Protein AF-A0A5J4P1Y4-F1 (afdb_monomer_lite)

Foldseek 3Di:
DVLLVVLVVLLVVLVVVVDDDDPDDPVRVVVVVVVVVVVVVVVVVVLVVLLCCCAVVVDQLLVVLVVCVVVVVVCCVPPVQVVQQPPADDDPPRGNDDPVVVVVVCVPDVVNVVVVVVVVVVVSVLSSVLSVCCNVPNSVLSVLVVSCVVVVVQVVLCVCCVVVVRPGHDHQDPPSNVSNVSSSVSSVVVSCVVVVVDDVPVDPVPPDPPDDDPPPPPPPDDDPDPDDDDPDDDDDDDDDDDDDDDDDD

pLDDT: mean 77.34, std 20.62, range [27.42, 96.25]

Sequence (249 aa):
MLCTVIGLALVGTKSVFSGHSSQHTAAQSAIGIALVLAGAFSSACQMIVEETFIKNRGFHPLQAVGMEGLFGSFMMIVIALPAVHFIPGGDLNGSYENFIDAMYQLGDSPLILVNCFLYILSIAFFNYFGLSITRYLSAVHRTLIDALRTSFVWLISLILYYSTSGRFGEPFDTAWGLIQIDGFAFLIIGMLLYNKVMDITFIPCCAERSNEPVLVENMESDPVDPVQEDAEKMPVTPAQHPYYVVNND

Structure (mmCIF, N/CA/C/O backbone):
data_AF-A0A5J4P1Y4-F1
#
_entry.id   AF-A0A5J4P1Y4-F1
#
loop_
_atom_site.group_PDB
_atom_site.id
_atom_site.type_symbol
_atom_site.label_atom_id
_atom_site.label_alt_id
_atom_site.label_comp_id
_atom_site.label_asym_id
_atom_site.label_entity_id
_atom_site.label_seq_id
_atom_site.pdbx_PDB_ins_code
_atom_site.Cartn_x
_atom_site.Cartn_y
_atom_site.Cartn_z
_atom_site.occupancy
_atom_site.B_iso_or_equiv
_atom_site.auth_seq_id
_atom_site.auth_comp_id
_atom_site.auth_asym_id
_atom_site.auth_atom_id
_atom_site.pdbx_PDB_model_num
ATOM 1 N N . MET A 1 1 ? -16.913 7.075 10.590 1.00 73.31 1 MET A N 1
ATOM 2 C CA . MET A 1 1 ? -16.972 6.223 9.378 1.00 73.31 1 MET A CA 1
ATOM 3 C C . MET A 1 1 ? -17.569 6.929 8.166 1.00 73.31 1 MET A C 1
ATOM 5 O O . MET A 1 1 ? -16.930 6.928 7.129 1.00 73.31 1 MET A O 1
ATOM 9 N N . LEU A 1 2 ? -18.727 7.597 8.247 1.00 80.94 2 LEU A N 1
ATOM 10 C CA . LEU A 1 2 ? -19.243 8.342 7.083 1.00 80.94 2 LEU A CA 1
ATOM 11 C C . LEU A 1 2 ? -18.264 9.431 6.591 1.00 80.94 2 LEU A C 1
ATOM 13 O O . LEU A 1 2 ? -17.997 9.525 5.399 1.00 80.94 2 LEU A O 1
ATOM 17 N N . CYS A 1 3 ? -17.653 10.188 7.510 1.00 81.31 3 CYS A N 1
ATOM 18 C CA . CYS A 1 3 ? -16.657 11.212 7.169 1.00 81.31 3 CYS A CA 1
ATOM 19 C C . CYS A 1 3 ? -15.426 10.644 6.445 1.00 81.31 3 CYS A C 1
ATOM 21 O O . CYS A 1 3 ? -14.929 11.272 5.517 1.00 81.31 3 CYS A O 1
ATOM 23 N N . THR A 1 4 ? -14.954 9.451 6.824 1.00 81.00 4 THR A N 1
ATOM 24 C CA . THR A 1 4 ? -13.801 8.818 6.164 1.00 81.00 4 THR A CA 1
ATO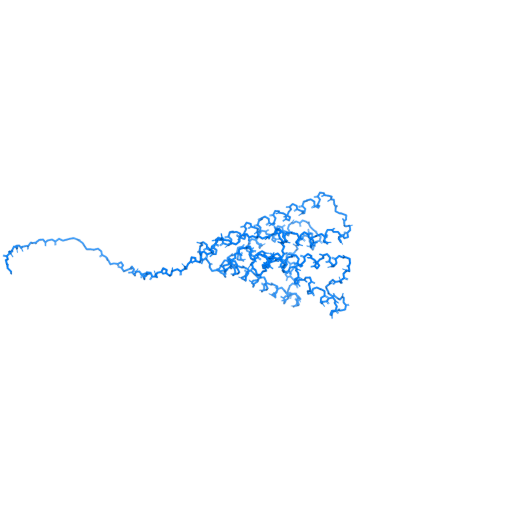M 25 C C . THR A 1 4 ? -14.162 8.336 4.762 1.00 81.00 4 THR A C 1
ATOM 27 O O . THR A 1 4 ? -13.376 8.515 3.839 1.00 81.00 4 THR A O 1
ATOM 30 N N . VAL A 1 5 ? -15.372 7.802 4.568 1.00 84.44 5 VAL A N 1
ATOM 31 C CA . VAL A 1 5 ? -15.874 7.427 3.235 1.00 84.44 5 VAL A CA 1
ATOM 32 C C . VAL A 1 5 ? -15.992 8.652 2.327 1.00 84.44 5 VAL A C 1
ATOM 34 O O . VAL A 1 5 ? -15.548 8.605 1.183 1.00 84.44 5 VAL A O 1
ATOM 37 N N . ILE A 1 6 ? -16.525 9.766 2.841 1.00 85.75 6 ILE A N 1
ATOM 38 C CA . ILE A 1 6 ? -16.606 11.033 2.100 1.00 85.75 6 ILE A CA 1
ATOM 39 C C . ILE A 1 6 ? -15.203 11.536 1.738 1.00 85.75 6 ILE A C 1
ATOM 41 O O . ILE A 1 6 ? -14.966 11.887 0.585 1.00 85.75 6 ILE A O 1
ATOM 45 N N . GLY A 1 7 ? -14.258 11.514 2.684 1.00 83.44 7 GLY A N 1
ATOM 46 C CA . GLY A 1 7 ? -12.870 11.908 2.433 1.00 83.44 7 GLY A CA 1
ATOM 47 C C . GLY A 1 7 ? -12.213 11.087 1.319 1.00 83.44 7 GLY A C 1
ATOM 48 O O . GLY A 1 7 ? -11.665 11.660 0.379 1.00 83.44 7 GLY A O 1
ATOM 49 N N . LEU A 1 8 ? -12.345 9.755 1.355 1.00 83.19 8 LEU A N 1
ATOM 50 C CA . LEU A 1 8 ? -11.840 8.870 0.295 1.00 83.19 8 LEU A CA 1
ATOM 51 C C . LEU A 1 8 ? -12.497 9.148 -1.063 1.00 83.19 8 LEU A C 1
ATOM 53 O O . LEU A 1 8 ? -11.804 9.186 -2.079 1.00 83.19 8 LEU A O 1
ATOM 57 N N . ALA A 1 9 ? -13.814 9.369 -1.092 1.00 85.25 9 ALA A N 1
ATOM 58 C CA . ALA A 1 9 ? -14.538 9.678 -2.323 1.00 85.25 9 ALA A CA 1
ATOM 59 C C . ALA A 1 9 ? -14.070 11.004 -2.948 1.00 85.25 9 ALA A C 1
ATOM 61 O O . ALA A 1 9 ? -13.873 11.079 -4.163 1.00 85.25 9 ALA A O 1
ATOM 62 N N . LEU A 1 10 ? -13.830 12.032 -2.128 1.00 83.94 10 LEU A N 1
ATOM 63 C CA . LEU A 1 10 ? -13.313 13.326 -2.582 1.00 83.94 10 LEU A CA 1
ATOM 64 C C . LEU A 1 10 ? -11.898 13.205 -3.161 1.00 83.94 10 LEU A C 1
ATOM 66 O O . LEU A 1 10 ? -11.647 13.692 -4.263 1.00 83.94 10 LEU A O 1
ATOM 70 N N . VAL A 1 11 ? -10.992 12.492 -2.481 1.00 83.69 11 VAL A N 1
ATOM 71 C CA . VAL A 1 11 ? -9.633 12.245 -3.001 1.00 83.69 11 VAL A CA 1
ATOM 72 C C . VAL A 1 11 ? -9.681 11.440 -4.307 1.00 83.69 11 VAL A C 1
ATOM 74 O O . VAL A 1 11 ? -8.992 11.781 -5.268 1.00 83.69 11 VAL A O 1
ATOM 77 N N . GLY A 1 12 ? -10.533 10.412 -4.383 1.00 81.19 12 GLY A N 1
ATOM 78 C CA . GLY A 1 12 ? -10.712 9.597 -5.589 1.00 81.19 12 GLY A CA 1
ATOM 79 C C . GLY A 1 12 ? -11.274 10.382 -6.780 1.00 81.19 12 GLY A C 1
ATOM 80 O O . GLY A 1 12 ? -10.892 10.133 -7.922 1.00 81.19 12 GLY A O 1
ATOM 81 N N . THR A 1 13 ? -12.118 11.382 -6.519 1.00 81.44 13 THR A N 1
ATOM 82 C CA . THR A 1 13 ? -12.708 12.250 -7.549 1.00 81.44 13 THR A CA 1
ATOM 83 C C . THR A 1 13 ? -11.622 12.971 -8.352 1.00 81.44 13 THR A C 1
ATOM 85 O O . THR A 1 13 ? -11.678 12.962 -9.581 1.00 81.44 13 THR A O 1
ATOM 88 N N . LYS A 1 14 ? -10.567 13.495 -7.709 1.00 80.06 14 LYS A N 1
ATOM 89 C CA . LYS A 1 14 ? -9.429 14.098 -8.432 1.00 80.06 14 LYS A CA 1
ATOM 90 C C . LYS A 1 14 ? -8.851 13.133 -9.475 1.00 80.06 14 LYS A C 1
ATOM 92 O O . LYS A 1 14 ? -8.655 13.531 -10.617 1.00 80.06 14 LYS A O 1
ATOM 97 N N . SER A 1 15 ? -8.637 11.866 -9.112 1.00 77.06 15 SER A N 1
ATOM 98 C CA . SER A 1 15 ? -8.064 10.865 -10.023 1.00 77.06 15 SER A CA 1
ATOM 99 C C . SER A 1 15 ? -8.947 10.575 -11.238 1.00 77.06 15 SER A C 1
ATOM 101 O O . SER A 1 15 ? -8.421 10.264 -12.303 1.00 77.06 15 SER A O 1
ATOM 103 N N . VAL A 1 16 ? -10.273 10.639 -11.088 1.00 77.25 16 VAL A N 1
ATOM 104 C CA . VAL A 1 16 ? -11.211 10.361 -12.186 1.00 77.25 16 VAL A CA 1
ATOM 105 C C . VAL A 1 16 ? -11.297 11.551 -13.139 1.00 77.25 16 VAL A C 1
ATOM 107 O O . VAL A 1 16 ? -11.291 11.370 -14.353 1.00 77.25 16 VAL A O 1
ATOM 110 N N . PHE A 1 17 ? -11.360 12.768 -12.599 1.00 76.25 17 PHE A N 1
ATOM 111 C CA . PHE A 1 17 ? -11.602 13.973 -13.393 1.00 76.25 17 PHE A CA 1
ATOM 112 C C . PHE A 1 17 ? -10.328 14.650 -13.916 1.00 76.25 17 PHE A C 1
ATOM 114 O O . PHE A 1 17 ? -10.406 15.365 -14.912 1.00 76.25 17 PHE A O 1
ATOM 121 N N . SER A 1 18 ? -9.157 14.413 -13.310 1.00 69.94 18 SER A N 1
ATOM 122 C CA . SER A 1 18 ? -7.870 14.905 -13.833 1.00 69.94 18 SER A CA 1
ATOM 123 C C . SER A 1 18 ? -7.205 13.939 -14.827 1.00 69.94 18 SER A C 1
ATOM 125 O O . SER A 1 18 ? -6.104 14.214 -15.314 1.00 69.94 18 SER A O 1
ATOM 127 N N . GLY A 1 19 ? -7.832 12.792 -15.112 1.00 61.62 19 GLY A N 1
ATOM 128 C CA . GLY A 1 19 ? -7.323 11.806 -16.060 1.00 61.62 19 GLY A CA 1
ATOM 129 C C . GLY A 1 19 ? -7.326 12.352 -17.488 1.00 61.62 19 GLY A C 1
ATOM 130 O O . GLY A 1 19 ? -8.370 12.730 -18.015 1.00 61.62 19 GLY A O 1
ATOM 131 N N . HIS A 1 20 ? -6.161 12.373 -18.138 1.00 57.88 20 HIS A N 1
ATOM 132 C CA . HIS A 1 20 ? -6.076 12.646 -19.573 1.00 57.88 20 HIS A CA 1
ATOM 133 C C . HIS A 1 20 ? -6.782 11.512 -20.329 1.00 57.88 20 HIS A C 1
ATOM 135 O O . HIS A 1 20 ? -6.559 10.336 -20.032 1.00 57.88 20 HIS A O 1
ATOM 141 N N . SER A 1 21 ? -7.648 11.863 -21.282 1.00 54.69 21 SER A N 1
ATOM 142 C CA . SER A 1 21 ? -8.506 10.954 -22.050 1.00 54.69 21 SER A CA 1
ATOM 143 C C . SER A 1 21 ? -7.698 9.942 -22.871 1.00 54.69 21 SER A C 1
ATOM 145 O O . SER A 1 21 ? -7.459 10.104 -24.065 1.00 54.69 21 SER A O 1
ATOM 147 N N . SER A 1 22 ? -7.286 8.861 -22.218 1.00 57.00 22 SER A N 1
ATOM 148 C CA . SER A 1 22 ? -6.710 7.690 -22.870 1.00 57.00 22 SER A CA 1
ATOM 149 C C . SER A 1 22 ? -7.839 6.925 -23.566 1.00 57.00 22 SER A C 1
ATOM 151 O O . SER A 1 22 ? -8.908 6.737 -22.983 1.00 57.00 22 SER A O 1
ATOM 153 N N . GLN A 1 23 ? -7.635 6.517 -24.824 1.00 62.59 23 GLN A N 1
ATOM 154 C CA . GLN A 1 23 ? -8.619 5.786 -25.637 1.00 62.59 23 GLN A CA 1
ATOM 155 C C . GLN A 1 23 ? -8.845 4.353 -25.112 1.00 62.59 23 GLN A C 1
ATOM 157 O O . GLN A 1 23 ? -8.463 3.376 -25.752 1.00 62.59 23 GLN A O 1
ATOM 162 N N . HIS A 1 24 ? -9.465 4.203 -23.945 1.00 72.38 24 HIS A N 1
ATOM 163 C CA . HIS A 1 24 ? -9.913 2.907 -23.444 1.00 72.38 24 HIS A CA 1
ATOM 164 C C . HIS A 1 24 ? -11.376 2.680 -23.805 1.00 72.38 24 HIS A C 1
ATOM 166 O O . HIS A 1 24 ? -12.223 3.564 -23.665 1.00 72.38 24 HIS A O 1
ATOM 172 N N . THR A 1 25 ? -11.690 1.471 -24.268 1.00 84.62 25 THR A N 1
ATOM 173 C CA . THR A 1 25 ? -13.086 1.085 -24.507 1.00 84.62 25 THR A CA 1
ATOM 174 C C . THR A 1 25 ? -13.809 0.995 -23.161 1.00 84.62 25 THR A C 1
ATOM 176 O O . THR A 1 25 ? -13.231 0.499 -22.195 1.00 84.62 25 THR A O 1
ATOM 179 N N . ALA A 1 26 ? -15.085 1.391 -23.089 1.00 84.06 26 ALA A N 1
ATOM 180 C CA . ALA A 1 26 ? -15.882 1.308 -21.855 1.00 84.06 26 ALA A CA 1
ATOM 181 C C . ALA A 1 26 ? -15.829 -0.086 -21.191 1.00 84.06 26 ALA A C 1
ATOM 183 O O . ALA A 1 26 ? -15.792 -0.191 -19.967 1.00 84.06 26 ALA A O 1
ATOM 184 N N . ALA A 1 27 ? -15.744 -1.150 -21.997 1.00 87.25 27 ALA A N 1
ATOM 185 C CA . ALA A 1 27 ? -15.565 -2.522 -21.527 1.00 87.25 27 ALA A CA 1
ATOM 186 C C . ALA A 1 27 ? -14.233 -2.749 -20.784 1.00 87.25 27 ALA A C 1
ATOM 188 O O . ALA A 1 27 ? -14.223 -3.411 -19.752 1.00 87.25 27 ALA A O 1
ATOM 189 N N . GLN A 1 28 ? -13.119 -2.181 -21.258 1.00 87.44 28 GLN A N 1
ATOM 190 C CA . GLN A 1 28 ? -11.810 -2.307 -20.601 1.00 87.44 28 GLN A CA 1
ATOM 191 C C . GLN A 1 28 ? -11.805 -1.588 -19.249 1.00 87.44 28 GLN A C 1
ATOM 193 O O . GLN A 1 28 ? -11.351 -2.153 -18.256 1.00 87.44 28 GLN A O 1
ATOM 198 N N . SER A 1 29 ? -12.384 -0.385 -19.188 1.00 87.62 29 SER A N 1
ATOM 199 C CA . SER A 1 29 ? -12.543 0.352 -17.930 1.00 87.62 29 SER A CA 1
ATOM 200 C C . SER A 1 29 ? -13.441 -0.398 -16.944 1.00 87.62 29 SER A C 1
ATOM 202 O O . SER A 1 29 ? -13.114 -0.487 -15.764 1.00 87.62 29 SER A O 1
ATOM 204 N N . ALA A 1 30 ? -14.542 -0.992 -17.419 1.00 89.62 30 ALA A N 1
ATOM 205 C CA . ALA A 1 30 ? -15.436 -1.791 -16.581 1.00 89.62 30 ALA A CA 1
ATOM 206 C C . ALA A 1 30 ? -14.739 -3.036 -16.008 1.00 89.62 30 ALA A C 1
ATOM 208 O O . ALA A 1 30 ? -14.879 -3.317 -14.818 1.00 89.62 30 ALA A O 1
ATOM 209 N N . ILE A 1 31 ? -13.949 -3.747 -16.822 1.00 93.56 31 ILE A N 1
ATOM 210 C CA . ILE A 1 31 ? -13.152 -4.897 -16.368 1.00 93.56 31 ILE A CA 1
ATOM 211 C C . ILE A 1 31 ? -12.119 -4.453 -15.325 1.00 93.56 31 ILE A C 1
ATOM 213 O O . ILE A 1 31 ? -11.998 -5.096 -14.285 1.00 93.56 31 ILE A O 1
ATOM 217 N N . GLY A 1 32 ? -11.424 -3.333 -15.552 1.00 90.69 32 GLY A N 1
ATOM 218 C CA . GLY A 1 32 ? -10.471 -2.777 -14.588 1.00 90.69 32 GLY A CA 1
ATOM 219 C C . GLY A 1 32 ? -11.118 -2.464 -13.236 1.00 90.69 32 GLY A C 1
ATOM 220 O O . GLY A 1 32 ? -10.616 -2.890 -12.198 1.00 90.69 32 GLY A O 1
ATOM 221 N N . ILE A 1 33 ? -12.279 -1.801 -13.242 1.00 90.38 33 ILE A N 1
ATOM 222 C CA . ILE A 1 33 ? -13.041 -1.510 -12.018 1.00 90.38 33 ILE A CA 1
ATOM 223 C C . ILE A 1 33 ? -13.466 -2.809 -11.319 1.00 90.38 33 ILE A C 1
ATOM 225 O O . ILE A 1 33 ? -13.302 -2.929 -10.105 1.00 90.38 33 ILE A O 1
ATOM 229 N N . ALA A 1 34 ? -13.968 -3.801 -12.061 1.00 93.81 34 ALA A N 1
ATOM 230 C CA . ALA A 1 34 ? -14.375 -5.085 -11.493 1.00 93.81 34 ALA A CA 1
ATOM 231 C C . ALA A 1 34 ? -13.204 -5.824 -10.819 1.00 93.81 34 ALA A C 1
ATOM 233 O O . ALA A 1 34 ? -13.363 -6.338 -9.711 1.00 93.81 34 ALA A O 1
ATOM 234 N N . LEU A 1 35 ? -12.022 -5.831 -11.445 1.00 93.75 35 LEU A N 1
ATOM 235 C CA . LEU A 1 35 ? -10.811 -6.434 -10.881 1.00 93.75 35 LEU A CA 1
ATOM 236 C C . LEU A 1 35 ? -10.348 -5.714 -9.607 1.00 93.75 35 LEU A C 1
ATOM 238 O O . LEU A 1 35 ? -10.004 -6.374 -8.627 1.00 93.75 35 LEU A O 1
ATOM 242 N N . VAL A 1 36 ? -10.397 -4.377 -9.581 1.00 92.94 36 VAL A N 1
ATOM 243 C CA . VAL A 1 36 ? -10.067 -3.587 -8.382 1.00 92.94 36 VAL A CA 1
ATOM 244 C C . VAL A 1 36 ? -11.030 -3.898 -7.234 1.00 92.94 36 VAL A C 1
ATOM 246 O O . VAL A 1 36 ? -10.586 -4.097 -6.104 1.00 92.94 36 VAL A O 1
ATOM 249 N N . LEU A 1 37 ? -12.335 -3.994 -7.507 1.00 94.00 37 LEU A N 1
ATOM 250 C CA . LEU A 1 37 ? -13.334 -4.341 -6.490 1.00 94.00 37 LEU A CA 1
ATOM 251 C C . LEU A 1 37 ? -13.141 -5.764 -5.952 1.00 94.00 37 LEU A C 1
ATOM 253 O O . LEU A 1 37 ? -13.214 -5.971 -4.740 1.00 94.00 37 LEU A O 1
ATOM 257 N N . ALA A 1 38 ? -12.848 -6.732 -6.824 1.00 95.62 38 ALA A N 1
ATOM 258 C CA . ALA A 1 38 ? -12.545 -8.101 -6.415 1.00 95.62 38 ALA A CA 1
ATOM 259 C C . ALA A 1 38 ? -11.281 -8.168 -5.537 1.00 95.62 38 ALA A C 1
ATOM 261 O O . ALA A 1 38 ? -11.282 -8.832 -4.498 1.00 95.62 38 ALA A O 1
ATOM 262 N N . GLY A 1 39 ? -10.230 -7.427 -5.904 1.00 94.69 39 GLY A N 1
ATOM 263 C CA . GLY A 1 39 ? -9.006 -7.313 -5.108 1.00 94.69 39 GLY A CA 1
ATOM 264 C C . GLY A 1 39 ? -9.246 -6.670 -3.739 1.00 94.69 39 GLY A C 1
ATOM 265 O O . GLY A 1 39 ? -8.790 -7.194 -2.723 1.00 94.69 39 GLY A O 1
ATOM 266 N N . ALA A 1 40 ? -10.020 -5.582 -3.687 1.00 91.81 40 ALA A N 1
ATOM 267 C CA . ALA A 1 40 ? -10.377 -4.910 -2.437 1.00 91.81 40 ALA A CA 1
ATOM 268 C C . ALA A 1 40 ? -11.193 -5.819 -1.505 1.00 91.81 40 ALA A C 1
ATOM 270 O O . ALA A 1 40 ? -10.934 -5.861 -0.303 1.00 91.81 40 ALA A O 1
ATOM 271 N N . PHE A 1 41 ? -12.133 -6.591 -2.059 1.00 94.69 41 PHE A N 1
ATOM 272 C CA . PHE A 1 41 ? -12.892 -7.583 -1.301 1.00 94.69 41 PHE A CA 1
ATOM 273 C C . PHE A 1 41 ? -11.980 -8.672 -0.720 1.00 94.69 41 PHE A C 1
ATOM 275 O O . PHE A 1 41 ? -12.042 -8.948 0.476 1.00 94.69 41 PHE A O 1
ATOM 282 N N . SER A 1 42 ? -11.080 -9.236 -1.533 1.00 94.88 42 SER A N 1
ATOM 283 C CA . SER A 1 42 ? -10.113 -10.238 -1.066 1.00 94.88 42 SER A CA 1
ATOM 284 C C . SER A 1 42 ? -9.212 -9.693 0.046 1.00 94.88 42 SER A C 1
ATOM 286 O O . SER A 1 42 ? -8.982 -10.378 1.041 1.00 94.88 42 SER A O 1
ATOM 288 N N . SER A 1 43 ? -8.734 -8.453 -0.089 1.00 92.19 43 SER A N 1
ATOM 289 C CA . SER A 1 43 ? -7.906 -7.794 0.928 1.00 92.19 43 SER A CA 1
ATOM 290 C C . SER A 1 43 ? -8.674 -7.555 2.234 1.00 92.19 43 SER A C 1
ATOM 292 O O . SER A 1 43 ? -8.130 -7.776 3.315 1.00 92.19 43 SER A O 1
ATOM 294 N N . ALA A 1 44 ? -9.957 -7.187 2.157 1.00 91.56 44 ALA A N 1
ATOM 295 C CA . ALA A 1 44 ? -10.809 -7.048 3.336 1.00 91.56 44 ALA A CA 1
ATOM 296 C C . ALA A 1 44 ? -11.016 -8.393 4.055 1.00 91.56 44 ALA A C 1
ATOM 298 O O . ALA A 1 44 ? -10.898 -8.459 5.279 1.00 91.56 44 ALA A O 1
ATOM 299 N N . CYS A 1 45 ? -11.263 -9.478 3.311 1.00 93.44 45 CYS A N 1
ATOM 300 C CA . CYS A 1 45 ? -11.348 -10.824 3.881 1.00 93.44 45 CYS A CA 1
ATOM 301 C C . CYS A 1 45 ? -10.039 -11.235 4.566 1.00 93.44 45 CYS A C 1
ATOM 303 O O . CYS A 1 45 ? -10.075 -11.716 5.698 1.00 93.44 45 CYS A O 1
ATOM 305 N N . GLN A 1 46 ? -8.897 -11.010 3.909 1.00 93.44 46 GLN A N 1
ATOM 306 C CA . GLN A 1 46 ? -7.577 -11.288 4.475 1.00 93.44 46 GLN A CA 1
ATOM 307 C C . GLN A 1 46 ? -7.387 -10.554 5.807 1.00 93.44 46 GLN A C 1
ATOM 309 O O . GLN A 1 46 ? -7.013 -11.176 6.795 1.00 93.44 46 GLN A O 1
ATOM 314 N N . MET A 1 47 ? -7.732 -9.267 5.876 1.00 90.94 47 MET A N 1
ATOM 315 C CA . MET A 1 47 ? -7.565 -8.476 7.096 1.00 90.94 47 MET A CA 1
ATOM 316 C C . MET A 1 47 ? -8.412 -8.990 8.273 1.00 90.94 47 MET A C 1
ATOM 318 O O . MET A 1 47 ? -7.949 -8.992 9.413 1.00 90.94 47 MET A O 1
ATOM 322 N N . ILE A 1 48 ? -9.636 -9.462 8.012 1.00 91.50 48 ILE A N 1
ATOM 323 C CA . ILE A 1 48 ? -10.499 -10.067 9.044 1.00 91.50 48 ILE A CA 1
ATOM 324 C C . ILE A 1 48 ? -9.909 -11.398 9.531 1.00 91.50 48 ILE A C 1
ATOM 326 O O . ILE A 1 48 ? -9.919 -11.695 10.730 1.00 91.50 48 ILE A O 1
ATOM 330 N N . VAL A 1 49 ? -9.387 -12.208 8.609 1.00 92.19 49 VAL A N 1
ATOM 331 C CA . VAL A 1 49 ? -8.734 -13.483 8.928 1.00 92.19 49 VAL A CA 1
ATOM 332 C C . VAL A 1 49 ? -7.463 -13.250 9.754 1.00 92.19 49 VAL A C 1
ATOM 334 O O . VAL A 1 49 ? -7.273 -13.914 10.771 1.00 92.19 49 VAL A O 1
ATOM 337 N N . GLU A 1 50 ? -6.644 -12.265 9.387 1.00 91.25 50 GLU A N 1
ATOM 338 C CA . GLU A 1 50 ? -5.456 -11.837 10.137 1.00 91.25 50 GLU A CA 1
ATOM 339 C C . GLU A 1 50 ? -5.810 -11.387 11.560 1.00 91.25 50 GLU A C 1
ATOM 341 O O . GLU A 1 50 ? -5.196 -11.841 12.529 1.00 91.25 50 GLU A O 1
ATOM 346 N N . GLU A 1 51 ? -6.831 -10.535 11.712 1.00 91.56 51 GLU A N 1
ATOM 347 C CA . GLU A 1 51 ? -7.297 -10.092 13.029 1.00 91.56 51 GLU A CA 1
ATOM 348 C C . GLU A 1 51 ? -7.763 -11.281 13.877 1.00 91.56 51 GLU A C 1
ATOM 350 O O . GLU A 1 51 ? -7.409 -11.382 15.053 1.00 91.56 51 GLU A O 1
ATOM 355 N N . THR A 1 52 ? -8.480 -12.226 13.266 1.00 90.31 52 THR A N 1
ATOM 356 C CA . THR A 1 52 ? -8.937 -13.455 13.927 1.00 90.31 52 THR A CA 1
ATOM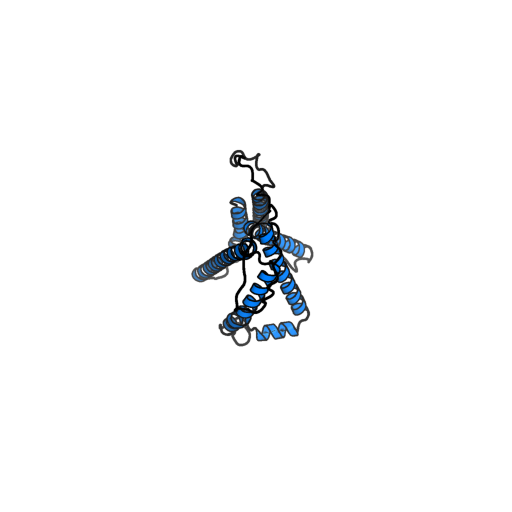 357 C C . THR A 1 52 ? -7.759 -14.320 14.381 1.00 90.31 52 THR A C 1
ATOM 359 O O . THR A 1 52 ? -7.755 -14.813 15.509 1.00 90.31 52 THR A O 1
ATOM 362 N N . PHE A 1 53 ? -6.732 -14.503 13.550 1.00 90.44 53 PHE A N 1
ATOM 363 C CA . PHE A 1 53 ? -5.554 -15.289 13.926 1.00 90.44 53 PHE A CA 1
ATOM 364 C C . PHE A 1 53 ? -4.749 -14.638 15.050 1.00 90.44 53 PHE A C 1
ATOM 366 O O . PHE A 1 53 ? -4.297 -15.323 15.968 1.00 90.44 53 PHE A O 1
ATOM 373 N N . ILE A 1 54 ? -4.594 -13.320 15.018 1.00 91.81 54 ILE A N 1
ATOM 374 C CA . ILE A 1 54 ? -3.800 -12.612 16.021 1.00 91.81 54 ILE A CA 1
ATOM 375 C C . ILE A 1 54 ? -4.548 -12.510 17.351 1.00 91.81 54 ILE A C 1
ATOM 377 O O . ILE A 1 54 ? -3.945 -12.738 18.399 1.00 91.81 54 ILE A O 1
ATOM 381 N N . LYS A 1 55 ? -5.849 -12.196 17.330 1.00 89.06 55 LYS A N 1
ATOM 382 C CA . LYS A 1 55 ? -6.638 -11.993 18.554 1.00 89.06 55 LYS A CA 1
ATOM 383 C C . LYS A 1 55 ? -7.202 -13.284 19.133 1.00 89.06 55 LYS A C 1
ATOM 385 O O . LYS A 1 55 ? -7.064 -13.508 20.327 1.00 89.06 55 LYS A O 1
ATOM 390 N N . ASN A 1 56 ? -7.785 -14.155 18.307 1.00 88.69 56 ASN A N 1
ATOM 391 C CA . ASN A 1 56 ? -8.471 -15.355 18.806 1.00 88.69 56 ASN A CA 1
ATOM 392 C C . ASN A 1 56 ? -7.532 -16.558 18.952 1.00 88.69 56 ASN A C 1
ATOM 394 O O . ASN A 1 56 ? -7.813 -17.458 19.737 1.00 88.69 56 ASN A O 1
ATOM 398 N N . ARG A 1 57 ? -6.440 -16.620 18.175 1.00 86.88 57 ARG A N 1
ATOM 399 C CA . ARG A 1 57 ? -5.452 -17.717 18.247 1.00 86.88 57 ARG A CA 1
ATOM 400 C C . ARG A 1 57 ? -4.121 -17.304 18.879 1.00 86.88 57 ARG A C 1
ATOM 402 O O . ARG A 1 57 ? -3.281 -18.168 19.103 1.00 86.88 57 ARG A O 1
ATOM 409 N N . GLY A 1 58 ? -3.929 -16.018 19.178 1.00 85.75 58 GLY A N 1
ATOM 410 C CA . GLY A 1 58 ? -2.762 -15.518 19.910 1.00 85.75 58 GLY A CA 1
ATOM 411 C C . GLY A 1 58 ? -1.437 -15.585 19.146 1.00 85.75 58 GLY A C 1
ATOM 412 O O . GLY A 1 58 ? -0.377 -15.495 19.768 1.00 85.75 58 GLY A O 1
ATOM 413 N N . PHE A 1 59 ? -1.459 -15.744 17.818 1.00 90.19 59 PHE A N 1
ATOM 414 C CA . PHE A 1 59 ? -0.228 -15.805 17.028 1.00 90.19 59 PHE A CA 1
ATOM 415 C C . PHE A 1 59 ? 0.555 -14.490 17.098 1.00 90.19 59 PHE A C 1
ATOM 417 O O . PHE A 1 59 ? -0.006 -13.392 17.062 1.00 90.19 59 PHE A O 1
ATOM 424 N N . HIS A 1 60 ? 1.883 -14.596 17.167 1.00 91.38 60 HIS A N 1
ATOM 425 C CA . HIS A 1 60 ? 2.742 -13.421 17.163 1.00 91.38 60 HIS A CA 1
ATOM 426 C C . HIS A 1 60 ? 2.716 -12.743 15.775 1.00 91.38 60 HIS A C 1
ATOM 428 O O . HIS A 1 60 ? 2.935 -13.438 14.779 1.00 91.38 60 HIS A O 1
ATOM 434 N N . PRO A 1 61 ? 2.544 -11.405 15.673 1.00 90.75 61 PRO A N 1
ATOM 435 C CA . PRO A 1 61 ? 2.492 -10.687 14.394 1.00 90.75 61 PRO A CA 1
ATOM 436 C C . PRO A 1 61 ? 3.656 -11.012 13.457 1.00 90.75 61 PRO A C 1
ATOM 438 O O . PRO A 1 61 ? 3.456 -11.245 12.273 1.00 90.75 61 PRO A O 1
ATOM 441 N N . LEU A 1 62 ? 4.876 -11.105 13.997 1.00 92.00 62 LEU A N 1
ATOM 442 C CA . LEU A 1 62 ? 6.062 -11.440 13.203 1.00 92.00 62 LEU A CA 1
ATOM 443 C C . LEU A 1 62 ? 5.992 -12.844 12.577 1.00 92.00 62 LEU A C 1
ATOM 445 O O . LEU A 1 62 ? 6.445 -13.031 11.453 1.00 92.00 62 LEU A O 1
ATOM 449 N N . GLN A 1 63 ? 5.413 -13.819 13.288 1.00 92.75 63 GLN A N 1
ATOM 450 C CA . GLN A 1 63 ? 5.240 -15.175 12.767 1.00 92.75 63 GLN A CA 1
ATOM 451 C C . GLN A 1 63 ? 4.184 -15.196 11.658 1.00 92.75 63 GLN A C 1
ATOM 453 O O . GLN A 1 63 ? 4.406 -15.828 10.631 1.00 92.75 63 GLN A O 1
ATOM 458 N N . ALA A 1 64 ? 3.074 -14.474 11.840 1.00 92.38 64 ALA A N 1
ATOM 459 C CA . ALA A 1 64 ? 2.030 -14.352 10.826 1.00 92.38 64 ALA A CA 1
ATOM 460 C C . ALA A 1 64 ? 2.573 -13.728 9.525 1.00 92.38 64 ALA A C 1
ATOM 462 O O . ALA A 1 64 ? 2.513 -14.382 8.485 1.00 92.38 64 ALA A O 1
ATOM 463 N N . VAL A 1 65 ? 3.230 -12.555 9.597 1.00 93.12 65 VAL A N 1
ATOM 464 C CA . VAL A 1 65 ? 3.853 -11.917 8.415 1.00 93.12 65 VAL A CA 1
ATOM 465 C C . VAL A 1 65 ? 4.887 -12.834 7.760 1.00 93.12 65 VAL A C 1
ATOM 467 O O . VAL A 1 65 ? 4.966 -12.899 6.537 1.00 93.12 65 VAL A O 1
ATOM 470 N N . GLY A 1 66 ? 5.706 -13.536 8.550 1.00 93.69 66 GLY A N 1
ATOM 471 C CA . GLY A 1 66 ? 6.736 -14.429 8.016 1.00 93.69 66 GLY A CA 1
ATOM 472 C C . GLY A 1 66 ? 6.151 -15.585 7.204 1.00 93.69 66 GLY A C 1
ATOM 473 O O . GLY A 1 66 ? 6.637 -15.883 6.113 1.00 93.69 66 GLY A O 1
ATOM 474 N N . MET A 1 67 ? 5.080 -16.204 7.706 1.00 93.31 67 MET A N 1
ATOM 475 C CA . MET A 1 67 ? 4.384 -17.291 7.014 1.00 93.31 67 MET A CA 1
ATOM 476 C C . MET A 1 67 ? 3.671 -16.795 5.752 1.00 93.31 67 MET A C 1
ATOM 478 O O . MET A 1 67 ? 3.784 -17.422 4.700 1.00 93.31 67 MET A O 1
ATOM 482 N N . GLU A 1 68 ? 2.996 -15.648 5.829 1.00 92.50 68 GLU A N 1
ATOM 483 C CA . GLU A 1 68 ? 2.367 -15.000 4.673 1.00 92.50 68 GLU A CA 1
ATOM 484 C C . GLU A 1 68 ? 3.393 -14.632 3.601 1.00 92.50 68 GLU A C 1
ATOM 486 O O . GLU A 1 68 ? 3.194 -14.931 2.426 1.00 92.50 68 GLU A O 1
ATOM 491 N N . GLY A 1 69 ? 4.527 -14.051 3.998 1.00 93.75 69 GLY A N 1
ATOM 492 C CA . GLY A 1 69 ? 5.617 -13.710 3.092 1.00 93.75 69 GLY A CA 1
ATOM 493 C C . GLY A 1 69 ? 6.223 -14.940 2.418 1.00 93.75 69 GLY A C 1
ATOM 494 O O . GLY A 1 69 ? 6.498 -14.902 1.219 1.00 93.75 69 GLY A O 1
ATOM 495 N N . LEU A 1 70 ? 6.386 -16.050 3.146 1.00 95.38 70 LEU A N 1
ATOM 496 C CA . LEU A 1 70 ? 6.931 -17.295 2.600 1.00 95.38 70 LEU A CA 1
ATOM 497 C C . LEU A 1 70 ? 5.982 -17.933 1.579 1.00 95.38 70 LEU A C 1
ATOM 499 O O . LEU A 1 70 ? 6.402 -18.225 0.457 1.00 95.38 70 LEU A O 1
ATOM 503 N N . PHE A 1 71 ? 4.702 -18.105 1.924 1.00 95.50 71 PHE A N 1
ATOM 504 C CA . PHE A 1 71 ? 3.714 -18.660 0.993 1.00 95.50 71 PHE A CA 1
ATOM 505 C C . PHE A 1 71 ? 3.425 -17.711 -0.174 1.00 95.50 71 PHE A C 1
ATOM 507 O O . PHE A 1 71 ? 3.309 -18.165 -1.310 1.00 95.50 71 PHE A O 1
ATOM 514 N N . GLY A 1 72 ? 3.380 -16.401 0.071 1.00 94.44 72 GLY A N 1
ATOM 515 C CA . GLY A 1 72 ? 3.235 -15.383 -0.966 1.00 94.44 72 GLY A CA 1
ATOM 516 C C . GLY A 1 72 ? 4.400 -15.403 -1.954 1.00 94.44 72 GLY A C 1
ATOM 517 O O . GLY A 1 72 ? 4.175 -15.422 -3.161 1.00 94.44 72 GLY A O 1
ATOM 518 N N . SER A 1 73 ? 5.639 -15.502 -1.462 1.00 94.31 73 SER A N 1
ATOM 519 C CA . SER A 1 73 ? 6.830 -15.623 -2.315 1.00 94.31 73 SER A CA 1
ATOM 520 C C . SER A 1 73 ? 6.813 -16.916 -3.127 1.00 94.31 73 SER A C 1
ATOM 522 O O . SER A 1 73 ? 7.108 -16.901 -4.320 1.00 94.31 73 SER A O 1
ATOM 524 N N . PHE A 1 74 ? 6.415 -18.033 -2.513 1.00 96.12 74 PHE A N 1
ATOM 525 C CA . PHE A 1 74 ? 6.273 -19.307 -3.214 1.00 96.12 74 PHE A CA 1
ATOM 526 C C . PHE A 1 74 ? 5.235 -19.223 -4.344 1.00 96.12 74 PHE A C 1
ATOM 528 O O . PHE A 1 74 ? 5.534 -19.579 -5.483 1.00 96.12 74 PHE A O 1
ATOM 535 N N . MET A 1 75 ? 4.043 -18.690 -4.062 1.00 94.81 75 MET A N 1
ATOM 536 C CA . MET A 1 75 ? 2.988 -18.497 -5.064 1.00 94.81 75 MET A CA 1
ATOM 537 C C . MET A 1 75 ? 3.423 -17.521 -6.165 1.00 94.81 75 MET A C 1
ATOM 539 O O . MET A 1 75 ? 3.120 -17.739 -7.338 1.00 94.81 75 MET A O 1
ATOM 543 N N . MET A 1 76 ? 4.185 -16.482 -5.813 1.00 93.94 76 MET A N 1
ATOM 544 C CA . MET A 1 76 ? 4.736 -15.531 -6.776 1.00 93.94 76 MET A CA 1
ATOM 545 C C . MET A 1 76 ? 5.715 -16.211 -7.743 1.00 93.94 76 MET A C 1
ATOM 547 O O . MET A 1 76 ? 5.594 -16.043 -8.954 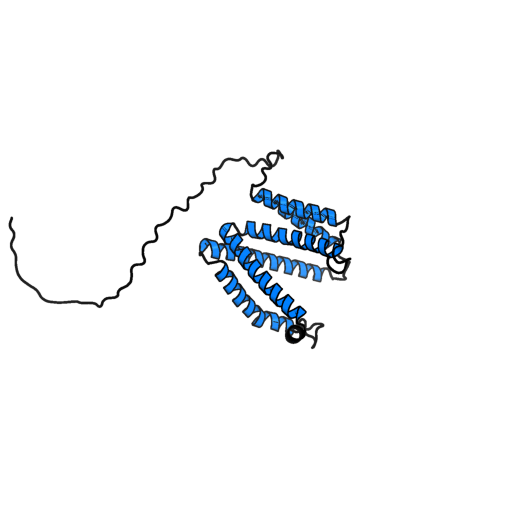1.00 93.94 76 MET A O 1
ATOM 551 N N . ILE A 1 77 ? 6.649 -17.017 -7.227 1.00 93.06 77 ILE A N 1
ATOM 552 C CA . ILE A 1 77 ? 7.680 -17.694 -8.029 1.00 93.06 77 ILE A CA 1
ATOM 553 C C . ILE A 1 77 ? 7.089 -18.810 -8.895 1.00 93.06 77 ILE A C 1
ATOM 555 O O . ILE A 1 77 ? 7.498 -18.977 -10.040 1.00 93.06 77 ILE A O 1
ATOM 559 N N . VAL A 1 78 ? 6.145 -19.587 -8.360 1.00 94.50 78 VAL A N 1
ATOM 560 C CA . VAL A 1 78 ? 5.633 -20.793 -9.032 1.00 94.50 78 VAL A CA 1
ATOM 561 C C . VAL A 1 78 ? 4.464 -20.493 -9.968 1.00 94.50 78 VAL A C 1
ATOM 563 O O . VAL A 1 78 ? 4.308 -21.180 -10.975 1.00 94.50 78 VAL A O 1
ATOM 566 N N . ILE A 1 79 ? 3.636 -19.494 -9.654 1.00 93.62 79 ILE A N 1
ATOM 567 C CA . ILE A 1 79 ? 2.387 -19.240 -10.385 1.00 93.62 79 ILE A CA 1
ATOM 568 C C . ILE A 1 79 ? 2.434 -17.892 -11.094 1.00 93.62 79 ILE A C 1
ATOM 570 O O . ILE A 1 79 ? 2.300 -17.855 -12.314 1.00 93.62 79 ILE A O 1
ATOM 574 N N . ALA A 1 80 ? 2.625 -16.794 -10.358 1.00 92.31 80 ALA A N 1
ATOM 575 C CA . ALA A 1 80 ? 2.471 -15.458 -10.930 1.00 92.31 80 ALA A CA 1
ATOM 576 C C . ALA A 1 80 ? 3.548 -15.142 -11.976 1.00 92.31 80 ALA A C 1
ATOM 578 O O . ALA A 1 80 ? 3.192 -14.817 -13.105 1.00 92.31 80 ALA A O 1
ATOM 579 N N . LEU A 1 81 ? 4.837 -15.296 -11.636 1.00 90.81 81 LEU A N 1
ATOM 580 C CA . LEU A 1 81 ? 5.955 -14.996 -12.541 1.00 90.81 81 LEU A CA 1
ATOM 581 C C . LEU A 1 81 ? 5.921 -15.841 -13.830 1.00 90.81 81 LEU A C 1
ATOM 583 O O . LEU A 1 81 ? 6.038 -15.262 -14.909 1.00 90.81 81 LEU A O 1
ATOM 587 N N . PRO A 1 82 ? 5.697 -17.170 -13.787 1.00 89.75 82 PRO A N 1
ATOM 588 C CA . PRO A 1 82 ? 5.536 -17.948 -15.011 1.00 89.75 82 PRO A CA 1
ATOM 589 C C . PRO A 1 82 ? 4.292 -17.538 -15.802 1.00 89.75 82 PRO A C 1
ATOM 591 O O . PRO A 1 82 ? 4.367 -17.419 -17.021 1.00 89.75 82 PRO A O 1
ATOM 594 N N . ALA A 1 83 ? 3.160 -17.280 -15.136 1.00 90.62 83 ALA A N 1
ATOM 595 C CA . ALA A 1 83 ? 1.935 -16.874 -15.820 1.00 90.62 83 ALA A CA 1
ATOM 596 C C . ALA A 1 83 ? 2.129 -15.574 -16.613 1.00 90.62 83 ALA A C 1
ATOM 598 O O . ALA A 1 83 ? 1.773 -15.537 -17.788 1.00 90.62 83 ALA A O 1
ATOM 599 N N . VAL A 1 84 ? 2.739 -14.541 -16.020 1.00 89.56 84 VAL A N 1
ATOM 600 C CA . VAL A 1 84 ? 3.011 -13.272 -16.725 1.00 89.56 84 VAL A CA 1
ATOM 601 C C . VAL A 1 84 ? 4.107 -13.401 -17.782 1.00 89.56 84 VAL A C 1
ATOM 603 O O . VAL A 1 84 ? 4.085 -12.662 -18.761 1.00 89.56 84 VAL A O 1
ATOM 606 N N . HIS A 1 85 ? 5.014 -14.373 -17.643 1.00 87.50 85 HIS A N 1
ATOM 607 C CA . HIS A 1 85 ? 6.039 -14.638 -18.650 1.00 87.50 85 HIS A CA 1
ATOM 608 C C . HIS A 1 85 ? 5.476 -15.265 -19.937 1.00 87.50 85 HIS A C 1
ATOM 610 O O . HIS A 1 85 ? 5.957 -15.002 -21.036 1.00 87.50 85 HIS A O 1
ATOM 616 N N . PHE A 1 86 ? 4.451 -16.115 -19.820 1.00 86.31 86 PHE A N 1
ATOM 617 C CA . PHE A 1 86 ? 3.837 -16.776 -20.978 1.00 86.31 86 PHE A CA 1
ATOM 618 C C . PHE A 1 86 ? 2.737 -15.951 -21.651 1.00 86.31 86 PHE A C 1
ATOM 620 O O . PHE A 1 86 ? 2.317 -16.286 -22.762 1.00 86.31 86 PHE A O 1
ATOM 627 N N . ILE A 1 87 ? 2.246 -14.893 -21.003 1.00 88.50 87 ILE A N 1
ATOM 628 C CA . ILE A 1 87 ? 1.283 -13.983 -21.623 1.00 88.50 87 ILE A CA 1
ATOM 629 C C . ILE A 1 87 ? 2.022 -13.157 -22.683 1.00 88.50 87 ILE A C 1
ATOM 631 O O . ILE A 1 87 ? 3.039 -12.543 -22.364 1.00 88.50 87 ILE A O 1
ATOM 635 N N . PRO A 1 88 ? 1.530 -13.115 -23.936 1.00 83.94 88 PRO A N 1
ATOM 636 C CA . PRO A 1 88 ? 2.174 -12.341 -24.980 1.00 83.94 88 PRO A CA 1
ATOM 637 C C . PRO A 1 88 ? 2.083 -10.845 -24.670 1.00 83.94 88 PRO A C 1
ATOM 639 O O . PRO A 1 88 ? 1.004 -10.325 -24.371 1.00 83.94 88 PRO A O 1
ATOM 642 N N . GLY A 1 89 ? 3.207 -10.148 -24.777 1.00 84.06 89 GLY A N 1
ATOM 643 C CA . GLY A 1 89 ? 3.297 -8.722 -24.496 1.00 84.06 89 GLY A CA 1
ATOM 644 C C . GLY A 1 89 ? 4.400 -8.016 -25.272 1.00 84.06 89 GLY A C 1
ATOM 645 O O . GLY A 1 89 ? 4.938 -8.541 -26.247 1.00 84.06 89 GLY A O 1
ATOM 646 N N . GLY A 1 90 ? 4.662 -6.771 -24.877 1.00 79.94 90 GLY A N 1
ATOM 647 C CA . GLY A 1 90 ? 5.580 -5.869 -25.575 1.00 79.94 90 GLY A CA 1
ATOM 648 C C . GLY A 1 90 ? 7.034 -5.938 -25.107 1.00 79.94 90 GLY A C 1
ATOM 649 O O . GLY A 1 90 ? 7.838 -5.144 -25.588 1.00 79.94 90 GLY A O 1
ATOM 650 N N . ASP A 1 91 ? 7.359 -6.824 -24.166 1.00 80.00 91 ASP A N 1
ATOM 651 C CA . ASP A 1 91 ? 8.691 -6.927 -23.573 1.00 80.00 91 ASP A CA 1
ATOM 652 C C . ASP A 1 91 ? 9.617 -7.851 -24.393 1.00 80.00 91 ASP A C 1
ATOM 654 O O . ASP A 1 91 ? 9.202 -8.497 -25.366 1.00 80.00 91 ASP A O 1
ATOM 658 N N . LEU A 1 92 ? 10.895 -7.926 -24.014 1.00 74.94 92 LEU A N 1
ATOM 659 C CA . LEU A 1 92 ? 11.896 -8.762 -24.680 1.00 74.94 92 LEU A CA 1
ATOM 660 C C . LEU A 1 92 ? 11.406 -10.222 -24.792 1.00 74.94 92 LEU A C 1
ATOM 662 O O . LEU A 1 92 ? 10.969 -10.819 -23.807 1.00 74.94 92 LEU A O 1
ATOM 666 N N . ASN A 1 93 ? 11.508 -10.808 -25.992 1.00 77.31 93 ASN A N 1
ATOM 667 C CA . ASN A 1 93 ? 10.963 -12.125 -26.376 1.00 77.31 93 ASN A CA 1
ATOM 668 C C . ASN A 1 93 ? 9.428 -12.227 -26.456 1.00 77.31 93 ASN A C 1
ATOM 670 O O . ASN A 1 93 ? 8.894 -13.335 -26.488 1.00 77.31 93 ASN A O 1
ATOM 674 N N . GLY A 1 94 ? 8.713 -11.103 -26.544 1.00 80.00 94 GLY A N 1
ATOM 675 C CA . GLY A 1 94 ? 7.257 -11.098 -26.704 1.00 80.00 94 GLY A CA 1
ATOM 676 C C . GLY A 1 94 ? 6.507 -11.515 -25.440 1.00 80.00 94 GLY A C 1
ATOM 677 O O . GLY A 1 94 ? 5.358 -11.936 -25.534 1.00 80.00 94 GLY A O 1
ATOM 678 N N . SER A 1 95 ? 7.156 -11.415 -24.279 1.00 84.62 95 SER A N 1
ATOM 679 C CA . SER A 1 95 ? 6.557 -11.628 -22.960 1.00 84.62 95 SER A CA 1
ATOM 680 C C . SER A 1 95 ? 5.823 -10.368 -22.486 1.00 84.62 95 SER A C 1
ATOM 682 O O . SER A 1 95 ? 6.134 -9.259 -22.926 1.00 84.62 95 SER A O 1
ATOM 684 N N . TYR A 1 96 ? 4.855 -10.515 -21.583 1.00 83.19 96 TYR A N 1
ATOM 685 C CA . TYR A 1 96 ? 4.243 -9.388 -20.878 1.00 83.19 96 TYR A CA 1
ATOM 686 C C . TYR A 1 96 ? 5.164 -8.837 -19.790 1.00 83.19 96 TYR A C 1
ATOM 688 O O . TYR A 1 96 ? 5.355 -7.628 -19.720 1.00 83.19 96 TYR A O 1
ATOM 696 N N . GLU A 1 97 ? 5.793 -9.718 -19.010 1.00 84.75 97 GLU A N 1
ATOM 697 C CA . GLU A 1 97 ? 6.872 -9.361 -18.084 1.00 84.75 97 GLU A CA 1
ATOM 698 C C . GLU A 1 97 ? 8.002 -10.386 -18.195 1.00 84.75 97 GLU A C 1
ATOM 700 O O . GLU A 1 97 ? 7.807 -11.590 -17.991 1.00 84.75 97 GLU A O 1
ATOM 705 N N . ASN A 1 98 ? 9.206 -9.946 -18.562 1.00 86.88 98 ASN A N 1
ATOM 706 C CA . ASN A 1 98 ? 10.355 -10.837 -18.638 1.00 86.88 98 ASN A CA 1
ATOM 707 C C . ASN A 1 98 ? 11.155 -10.838 -17.327 1.00 86.88 98 ASN A C 1
ATOM 709 O O . ASN A 1 98 ? 12.068 -10.042 -17.116 1.00 86.88 98 ASN A O 1
ATOM 713 N N . PHE A 1 99 ? 10.840 -11.794 -16.449 1.00 86.38 99 PHE A N 1
ATOM 714 C CA . PHE A 1 99 ? 11.543 -11.951 -15.172 1.00 86.38 99 PHE A CA 1
ATOM 715 C C . PHE A 1 99 ? 13.061 -12.147 -15.330 1.00 86.38 99 PHE A C 1
ATOM 717 O O . PHE A 1 99 ? 13.831 -11.646 -14.514 1.00 86.38 99 PHE A O 1
ATOM 724 N N . ILE A 1 100 ? 13.506 -12.853 -16.375 1.00 87.62 100 ILE A N 1
ATOM 725 C CA . ILE A 1 100 ? 14.936 -13.099 -16.605 1.00 87.62 100 ILE A CA 1
ATOM 726 C C . ILE A 1 100 ? 15.657 -11.789 -16.914 1.00 87.62 100 ILE A C 1
ATOM 728 O O . ILE A 1 100 ? 16.717 -11.527 -16.347 1.00 87.62 100 ILE A O 1
ATOM 732 N N . ASP A 1 101 ? 15.060 -10.945 -17.753 1.00 89.75 101 ASP A N 1
ATOM 733 C CA . ASP A 1 101 ? 15.610 -9.627 -18.064 1.00 89.75 101 ASP A CA 1
ATOM 734 C C . ASP A 1 101 ? 15.658 -8.726 -16.820 1.00 89.75 101 ASP A C 1
ATOM 736 O O . ASP A 1 101 ? 16.689 -8.123 -16.522 1.00 89.75 101 ASP A O 1
ATOM 740 N N . ALA A 1 102 ? 14.601 -8.737 -16.001 1.00 89.69 102 ALA A N 1
ATOM 741 C CA . ALA A 1 102 ? 14.576 -8.006 -14.735 1.00 89.69 102 ALA A CA 1
ATOM 742 C C . ALA A 1 102 ? 15.701 -8.441 -13.771 1.00 89.69 102 ALA A C 1
ATOM 744 O O . ALA A 1 102 ? 16.286 -7.602 -13.084 1.00 89.69 102 ALA A O 1
ATOM 745 N N . MET A 1 103 ? 16.050 -9.733 -13.735 1.00 90.12 103 MET A N 1
ATOM 746 C CA . MET A 1 103 ? 17.182 -10.228 -12.937 1.00 90.12 103 MET A CA 1
ATOM 747 C C . MET A 1 103 ? 18.534 -9.754 -13.476 1.00 90.12 103 MET A C 1
ATOM 749 O O . MET A 1 103 ? 19.419 -9.429 -12.682 1.00 90.12 103 MET A O 1
ATOM 753 N N . TYR A 1 104 ? 18.695 -9.654 -14.798 1.00 91.50 104 TYR A N 1
ATOM 754 C CA . TYR A 1 104 ? 19.896 -9.059 -15.388 1.00 91.50 104 TYR A CA 1
ATOM 755 C C . TYR A 1 104 ? 20.019 -7.571 -15.042 1.00 91.50 104 TYR A C 1
ATOM 757 O O . TYR A 1 104 ? 21.082 -7.138 -14.597 1.00 91.50 104 TYR A O 1
ATOM 765 N N . GLN A 1 105 ? 18.930 -6.804 -15.151 1.00 91.06 105 GLN A N 1
ATOM 766 C CA . GLN A 1 105 ? 18.910 -5.381 -14.786 1.00 91.06 105 GLN A CA 1
ATOM 767 C C . GLN A 1 105 ? 19.214 -5.153 -13.297 1.00 91.06 105 GLN A C 1
ATOM 769 O O . GLN A 1 105 ? 19.903 -4.195 -12.935 1.00 91.06 105 GLN A O 1
ATOM 774 N N . LEU A 1 106 ? 18.736 -6.051 -12.430 1.00 93.12 106 LEU A N 1
ATOM 775 C CA . LEU A 1 106 ? 19.009 -6.004 -10.996 1.00 93.12 106 LEU A CA 1
ATOM 776 C C . LEU A 1 106 ? 20.494 -6.238 -10.676 1.00 93.12 106 LEU A C 1
ATOM 778 O O . LEU A 1 106 ? 21.016 -5.631 -9.743 1.00 93.12 106 LEU A O 1
ATOM 782 N N . GLY A 1 107 ? 21.167 -7.111 -11.433 1.00 91.94 107 GLY A N 1
ATOM 783 C CA . GLY A 1 107 ? 22.591 -7.408 -11.258 1.00 91.94 107 GLY A CA 1
ATOM 784 C C . GLY A 1 107 ? 23.527 -6.345 -11.839 1.00 91.94 107 GLY A C 1
ATOM 785 O O . GLY A 1 107 ? 24.605 -6.124 -11.292 1.00 91.94 107 GLY A O 1
ATOM 786 N N . ASP A 1 108 ? 23.119 -5.683 -12.921 1.00 94.50 108 ASP A N 1
ATOM 787 C CA . ASP A 1 108 ? 23.944 -4.692 -13.621 1.00 94.50 108 ASP A CA 1
ATOM 788 C C . ASP A 1 108 ? 23.952 -3.324 -12.916 1.00 94.50 108 ASP A C 1
ATOM 790 O O . ASP A 1 108 ? 24.993 -2.674 -12.801 1.00 94.50 108 ASP A O 1
ATOM 794 N N . SER A 1 109 ? 22.805 -2.891 -12.374 1.00 95.12 109 SER A N 1
ATOM 795 C CA . SER A 1 109 ? 22.668 -1.565 -11.766 1.00 95.12 109 SER A CA 1
ATOM 796 C C . SER A 1 109 ? 22.644 -1.612 -10.232 1.00 95.12 109 SER A C 1
ATOM 798 O O . SER A 1 109 ? 21.620 -1.972 -9.635 1.00 95.12 109 SER A O 1
ATOM 800 N N . PRO A 1 110 ? 23.705 -1.140 -9.542 1.00 92.81 110 PRO A N 1
ATOM 801 C CA . PRO A 1 110 ? 23.734 -1.128 -8.079 1.00 92.81 110 PRO A CA 1
ATOM 802 C C . PRO A 1 110 ? 22.668 -0.201 -7.479 1.00 92.81 110 PRO A C 1
ATOM 804 O O . PRO A 1 110 ? 22.208 -0.427 -6.362 1.00 92.81 110 PRO A O 1
ATOM 807 N N . LEU A 1 111 ? 22.237 0.828 -8.219 1.00 94.81 111 LEU A N 1
ATOM 808 C CA . LEU A 1 111 ? 21.186 1.744 -7.777 1.00 94.81 111 LEU A CA 1
ATOM 809 C C . LEU A 1 111 ? 19.816 1.053 -7.723 1.00 94.81 111 LEU A C 1
ATOM 811 O O . LEU A 1 111 ? 19.065 1.269 -6.772 1.00 94.81 111 LEU A O 1
ATOM 815 N N . ILE A 1 112 ? 19.504 0.197 -8.702 1.00 94.25 112 ILE A N 1
ATOM 816 C CA . ILE A 1 112 ? 18.267 -0.596 -8.702 1.00 94.25 112 ILE A CA 1
ATOM 817 C C . ILE A 1 112 ? 18.311 -1.609 -7.559 1.00 94.25 112 ILE A C 1
ATOM 819 O O . ILE A 1 112 ? 17.352 -1.700 -6.797 1.00 94.25 112 ILE A O 1
ATOM 823 N N . LEU A 1 113 ? 19.442 -2.295 -7.372 1.00 94.12 113 LEU A N 1
ATOM 824 C CA . LEU A 1 113 ? 19.611 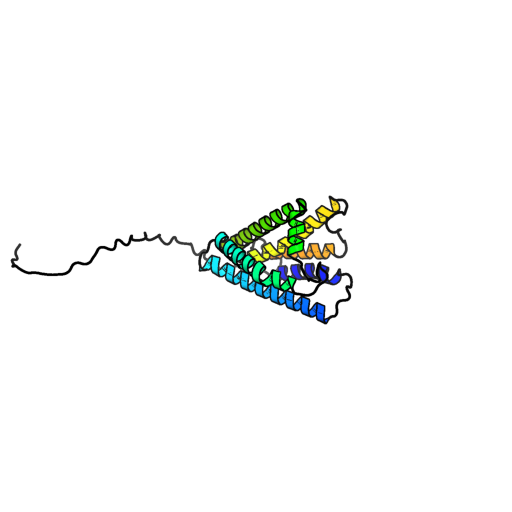-3.277 -6.300 1.00 94.12 113 LEU A CA 1
ATOM 825 C C . LEU A 1 113 ? 19.382 -2.669 -4.912 1.00 94.12 113 LEU A C 1
ATOM 827 O O . LEU A 1 113 ? 18.609 -3.213 -4.121 1.00 94.12 113 LEU A O 1
ATOM 831 N N . VAL A 1 114 ? 20.004 -1.521 -4.625 1.00 96.00 114 VAL A N 1
ATOM 832 C CA . VAL A 1 114 ? 19.813 -0.818 -3.347 1.00 96.00 114 VAL A CA 1
ATOM 833 C C . VAL A 1 114 ? 18.354 -0.392 -3.169 1.00 96.00 114 VAL A C 1
ATOM 835 O O . VAL A 1 114 ? 17.790 -0.600 -2.094 1.00 96.00 114 VAL A O 1
ATOM 838 N N . ASN A 1 115 ? 17.714 0.140 -4.215 1.00 94.44 115 ASN A N 1
ATOM 839 C CA . ASN A 1 115 ? 16.305 0.529 -4.155 1.00 94.44 115 ASN A CA 1
ATOM 840 C C . ASN A 1 115 ? 15.382 -0.674 -3.910 1.00 94.44 115 ASN A C 1
ATOM 842 O O . ASN A 1 115 ? 14.487 -0.586 -3.072 1.00 94.44 115 ASN A O 1
ATOM 846 N N . CYS A 1 116 ? 15.619 -1.808 -4.574 1.00 94.56 116 CYS A N 1
ATOM 847 C CA . CYS A 1 116 ? 14.875 -3.048 -4.356 1.00 94.56 116 CYS A CA 1
ATOM 848 C C . CYS A 1 116 ? 15.036 -3.555 -2.921 1.00 94.56 116 CYS A C 1
ATOM 850 O O . CYS A 1 116 ? 14.048 -3.912 -2.281 1.00 94.56 116 CYS A O 1
ATOM 852 N N . PHE A 1 117 ? 16.257 -3.540 -2.383 1.00 95.12 117 PHE A N 1
ATOM 853 C CA . PHE A 1 117 ? 16.509 -3.959 -1.007 1.00 95.12 117 PHE A CA 1
ATOM 854 C C . PHE A 1 117 ? 15.796 -3.057 0.012 1.00 95.12 117 PHE A C 1
ATOM 856 O O . PHE A 1 117 ? 15.107 -3.555 0.905 1.00 95.12 117 PHE A O 1
ATOM 863 N N . LEU A 1 118 ? 15.900 -1.732 -0.145 1.00 96.25 118 LEU A N 1
ATOM 864 C CA . LEU A 1 118 ? 15.194 -0.769 0.707 1.00 96.25 118 LEU A CA 1
ATOM 865 C C . LEU A 1 118 ? 13.673 -0.931 0.614 1.00 96.25 118 LEU A C 1
ATOM 867 O O . LEU A 1 118 ? 12.979 -0.821 1.624 1.00 96.25 118 LEU A O 1
ATOM 871 N N . TYR A 1 119 ? 13.158 -1.228 -0.578 1.00 94.50 119 TYR A N 1
ATOM 872 C CA . TYR A 1 119 ? 11.737 -1.461 -0.800 1.00 94.50 119 TYR A CA 1
ATOM 873 C C . TYR A 1 119 ? 11.240 -2.729 -0.091 1.00 94.50 119 TYR A C 1
ATOM 875 O O . TYR A 1 119 ? 10.243 -2.669 0.628 1.00 94.50 119 TYR A O 1
ATOM 883 N N . ILE A 1 120 ? 11.967 -3.848 -0.199 1.00 94.31 120 ILE A N 1
ATOM 884 C CA . ILE A 1 120 ? 11.648 -5.096 0.519 1.00 94.31 120 ILE A CA 1
ATOM 885 C C . ILE A 1 120 ? 11.648 -4.857 2.031 1.00 94.31 120 ILE A C 1
ATOM 887 O O . ILE A 1 120 ? 10.707 -5.249 2.723 1.00 94.31 120 ILE A O 1
ATOM 891 N N . LEU A 1 121 ? 12.672 -4.170 2.546 1.00 95.38 121 LEU A N 1
ATOM 892 C CA . LEU A 1 121 ? 12.770 -3.845 3.966 1.00 95.38 121 LEU A CA 1
ATOM 893 C C . LEU A 1 121 ? 11.601 -2.958 4.427 1.00 95.38 121 LEU A C 1
ATOM 895 O O . LEU A 1 121 ? 11.016 -3.197 5.484 1.00 95.38 121 LEU A O 1
ATOM 899 N N . SER A 1 122 ? 11.221 -1.967 3.616 1.00 95.50 122 SER A N 1
ATOM 900 C CA . SER A 1 122 ? 10.079 -1.091 3.883 1.00 95.50 122 SER A CA 1
ATOM 901 C C . SER A 1 122 ? 8.765 -1.871 3.956 1.00 95.50 122 SER A C 1
ATOM 903 O O . SER A 1 122 ? 8.006 -1.692 4.908 1.00 95.50 122 SER A O 1
ATOM 905 N N . ILE A 1 123 ? 8.519 -2.782 3.010 1.00 93.06 123 ILE A N 1
ATOM 906 C CA . ILE A 1 123 ? 7.319 -3.627 3.001 1.00 93.06 123 ILE A CA 1
ATOM 907 C C . ILE A 1 123 ? 7.296 -4.569 4.209 1.00 93.06 123 ILE A C 1
ATOM 909 O O . ILE A 1 123 ? 6.246 -4.747 4.828 1.00 93.06 123 ILE A O 1
ATOM 913 N N . ALA A 1 124 ? 8.435 -5.160 4.576 1.00 92.88 124 ALA A N 1
ATOM 914 C CA . ALA A 1 124 ? 8.523 -6.042 5.736 1.00 92.88 124 ALA A CA 1
ATOM 915 C C . ALA A 1 124 ? 8.130 -5.306 7.028 1.00 92.88 124 ALA A C 1
ATOM 917 O O . ALA A 1 124 ? 7.283 -5.787 7.786 1.00 92.88 124 ALA A O 1
ATOM 918 N N . PHE A 1 125 ? 8.670 -4.102 7.241 1.00 94.06 125 PHE A N 1
ATOM 919 C CA . PHE A 1 125 ? 8.282 -3.262 8.373 1.00 94.06 125 PHE A CA 1
ATOM 920 C C . PHE A 1 125 ? 6.822 -2.818 8.296 1.00 94.06 125 PHE A C 1
ATOM 922 O O . PHE A 1 125 ? 6.125 -2.882 9.306 1.00 94.06 125 PHE A O 1
ATOM 929 N N . PHE A 1 126 ? 6.338 -2.414 7.119 1.00 91.50 126 PHE A N 1
ATOM 930 C CA . PHE A 1 126 ? 4.946 -2.010 6.926 1.00 91.50 126 PHE A CA 1
ATOM 931 C C . PHE A 1 126 ? 3.970 -3.122 7.340 1.00 91.50 126 PHE A C 1
ATOM 933 O O . PHE A 1 126 ? 3.048 -2.867 8.114 1.00 91.50 126 PHE A O 1
ATOM 940 N N . ASN A 1 127 ? 4.209 -4.365 6.910 1.00 92.38 127 ASN A N 1
ATOM 941 C CA . ASN A 1 127 ? 3.364 -5.501 7.282 1.00 92.38 127 ASN A CA 1
ATOM 942 C C . ASN A 1 127 ? 3.473 -5.844 8.773 1.00 92.38 127 ASN A C 1
ATOM 944 O O . ASN A 1 127 ? 2.454 -6.070 9.428 1.00 92.38 127 ASN A O 1
ATOM 948 N N . TYR A 1 128 ? 4.684 -5.826 9.342 1.00 93.00 128 TYR A N 1
ATOM 949 C CA . TYR A 1 128 ? 4.875 -6.089 10.770 1.00 93.00 128 TYR A CA 1
ATOM 950 C C . TYR A 1 128 ? 4.165 -5.055 11.650 1.00 93.00 128 TYR A C 1
ATOM 952 O O . TYR A 1 128 ? 3.431 -5.424 12.572 1.00 93.00 128 TYR A O 1
ATOM 960 N N . PHE A 1 129 ? 4.344 -3.762 11.368 1.00 92.56 129 PHE A N 1
ATOM 961 C CA . PHE A 1 129 ? 3.671 -2.697 12.108 1.00 92.56 129 PHE A CA 1
ATOM 962 C C . PHE A 1 129 ? 2.157 -2.724 11.878 1.00 92.56 129 PHE A C 1
ATOM 964 O O . PHE A 1 129 ? 1.411 -2.549 12.837 1.00 92.56 129 PHE A O 1
ATOM 971 N N . GLY A 1 130 ? 1.691 -3.032 10.664 1.00 90.88 130 GLY A N 1
ATOM 972 C CA . GLY A 1 130 ? 0.267 -3.199 10.361 1.00 90.88 130 GLY A CA 1
ATOM 973 C C . GLY A 1 130 ? -0.398 -4.299 11.199 1.00 90.88 130 GLY A C 1
ATOM 974 O O . GLY A 1 130 ? -1.416 -4.056 11.858 1.00 90.88 130 GLY A O 1
ATOM 975 N N . LEU A 1 131 ? 0.201 -5.493 11.260 1.00 91.69 131 LEU A N 1
ATOM 976 C CA . LEU A 1 131 ? -0.300 -6.572 12.122 1.00 91.69 131 LEU A CA 1
ATOM 977 C C . LEU A 1 131 ? -0.147 -6.248 13.613 1.00 91.69 131 LEU A C 1
ATOM 979 O O . LEU A 1 131 ? -1.021 -6.590 14.408 1.00 91.69 131 LEU A O 1
ATOM 983 N N . SER A 1 132 ? 0.910 -5.535 14.004 1.00 91.50 132 SER A N 1
ATOM 984 C CA . SER A 1 132 ? 1.091 -5.085 15.390 1.00 91.50 132 SER A CA 1
ATOM 985 C C . SER A 1 132 ? -0.009 -4.108 15.819 1.00 91.50 132 SER A C 1
ATOM 987 O O . SER A 1 132 ? -0.589 -4.275 16.887 1.00 91.50 132 SER A O 1
ATOM 989 N N . ILE A 1 133 ? -0.373 -3.142 14.971 1.00 90.88 133 ILE A N 1
ATOM 990 C CA . ILE A 1 133 ? -1.516 -2.242 15.198 1.00 90.88 133 ILE A CA 1
ATOM 991 C C . ILE A 1 133 ? -2.806 -3.050 15.348 1.00 90.88 133 ILE A C 1
ATOM 993 O O . ILE A 1 133 ? -3.583 -2.798 16.263 1.00 90.88 133 ILE A O 1
ATOM 997 N N . THR A 1 134 ? -3.019 -4.048 14.489 1.00 89.44 134 THR A N 1
ATOM 998 C CA . THR A 1 134 ? -4.206 -4.917 14.556 1.00 89.44 134 THR A CA 1
ATOM 999 C C . THR A 1 134 ? -4.268 -5.686 15.877 1.00 89.44 134 THR A C 1
ATOM 1001 O O . THR A 1 134 ? -5.347 -5.832 16.447 1.00 89.44 134 THR A O 1
ATOM 1004 N N . ARG A 1 135 ? -3.114 -6.128 16.396 1.00 88.50 135 ARG A N 1
ATOM 1005 C CA . ARG A 1 135 ? -3.005 -6.824 17.684 1.00 88.50 135 ARG A CA 1
ATOM 1006 C C . ARG A 1 135 ? -3.436 -5.953 18.860 1.00 88.50 135 ARG A C 1
ATOM 1008 O O . ARG A 1 135 ? -4.202 -6.420 19.694 1.00 88.50 135 ARG A O 1
ATOM 1015 N N . TYR A 1 136 ? -2.918 -4.727 18.941 1.00 87.75 136 TYR A N 1
ATOM 1016 C CA . TYR A 1 136 ? -3.154 -3.838 20.085 1.00 87.75 136 TYR A CA 1
ATOM 1017 C C . TYR A 1 136 ? -4.447 -3.025 19.973 1.00 87.75 136 TYR A C 1
ATOM 1019 O O . TYR A 1 136 ? -5.000 -2.617 20.988 1.00 87.75 136 TYR A O 1
ATOM 1027 N N . LEU A 1 137 ? -4.917 -2.774 18.750 1.00 87.00 137 LEU A N 1
ATOM 1028 C CA . LEU A 1 137 ? -6.118 -1.995 18.461 1.00 87.00 137 LEU A CA 1
ATOM 1029 C C . LEU A 1 137 ? -7.141 -2.875 17.732 1.00 87.00 137 LEU A C 1
ATOM 1031 O O . LEU A 1 137 ? -7.677 -3.817 18.309 1.00 87.00 137 LEU A O 1
ATOM 1035 N N . SER A 1 138 ? -7.453 -2.582 16.470 1.00 85.00 138 SER A N 1
ATOM 1036 C CA . SER A 1 138 ? -8.342 -3.396 15.635 1.00 85.00 138 SER A CA 1
ATOM 1037 C C . SER A 1 138 ? -7.996 -3.270 14.158 1.00 85.00 138 SER A C 1
ATOM 1039 O O . SER A 1 138 ? -7.279 -2.341 13.767 1.00 85.00 138 SER A O 1
ATOM 1041 N N . ALA A 1 139 ? -8.551 -4.155 13.325 1.00 83.25 139 ALA A N 1
ATOM 1042 C CA . ALA A 1 139 ? -8.419 -4.044 11.871 1.00 83.25 139 ALA A CA 1
ATOM 1043 C C . ALA A 1 139 ? -8.926 -2.690 11.354 1.00 83.25 139 ALA A C 1
ATOM 1045 O O . ALA A 1 139 ? -8.324 -2.091 10.467 1.00 83.25 139 ALA A O 1
ATOM 1046 N N . VAL A 1 140 ? -9.976 -2.138 11.971 1.00 83.69 140 VAL A N 1
ATOM 1047 C CA . VAL A 1 140 ? -10.516 -0.823 11.597 1.00 83.69 140 VAL A CA 1
ATOM 1048 C C . VAL A 1 140 ? -9.475 0.281 11.807 1.00 83.69 140 VAL A C 1
ATOM 1050 O O . VAL A 1 140 ? -9.264 1.095 10.911 1.00 83.69 140 VAL A O 1
ATOM 1053 N N . HIS A 1 141 ? -8.756 0.285 12.934 1.00 84.19 141 HIS A N 1
ATOM 1054 C CA . HIS A 1 141 ? -7.684 1.262 13.167 1.00 84.19 141 HIS A CA 1
ATOM 1055 C C . HIS A 1 141 ? -6.564 1.137 12.132 1.00 84.19 141 HIS A C 1
ATOM 1057 O O . HIS A 1 141 ? -6.080 2.155 11.638 1.00 84.19 141 HIS A O 1
ATOM 1063 N N . ARG A 1 142 ? -6.195 -0.094 11.753 1.00 87.75 142 ARG A N 1
ATOM 1064 C CA . ARG A 1 142 ? -5.233 -0.329 10.670 1.00 87.75 142 ARG A CA 1
ATOM 1065 C C . ARG A 1 142 ? -5.723 0.269 9.352 1.00 87.75 142 ARG A C 1
ATOM 1067 O O . ARG A 1 142 ? -4.984 1.042 8.756 1.00 87.75 142 ARG A O 1
ATOM 1074 N N . THR A 1 143 ? -6.971 0.015 8.944 1.00 85.88 143 THR A N 1
ATOM 1075 C CA . THR A 1 143 ? -7.514 0.598 7.698 1.00 85.88 143 THR A CA 1
ATOM 1076 C C . THR A 1 143 ? -7.531 2.128 7.707 1.00 85.88 143 THR A C 1
ATOM 1078 O O . THR A 1 143 ? -7.278 2.753 6.679 1.00 85.88 143 THR A O 1
ATOM 1081 N N . LEU A 1 144 ? -7.793 2.749 8.862 1.00 84.38 144 LEU A N 1
ATOM 1082 C CA . LEU A 1 144 ? -7.774 4.206 9.002 1.00 84.38 144 LEU A CA 1
ATOM 1083 C C . LEU A 1 144 ? -6.358 4.773 8.860 1.00 84.38 144 LEU A C 1
ATOM 1085 O O . LEU A 1 144 ? -6.169 5.779 8.180 1.00 84.38 144 LEU A O 1
ATOM 1089 N N . ILE A 1 145 ? -5.362 4.120 9.462 1.00 86.12 145 ILE A N 1
ATOM 1090 C CA . ILE A 1 145 ? -3.950 4.501 9.322 1.00 86.12 145 ILE A CA 1
ATOM 1091 C C . ILE A 1 145 ? -3.479 4.297 7.876 1.00 86.12 145 ILE A C 1
ATOM 1093 O O . ILE A 1 145 ? -2.810 5.168 7.318 1.00 86.12 145 ILE A O 1
ATOM 1097 N N . ASP A 1 146 ? -3.891 3.206 7.230 1.00 85.56 146 ASP A N 1
ATOM 1098 C CA . ASP A 1 146 ? -3.575 2.941 5.824 1.00 85.56 146 ASP A CA 1
ATOM 1099 C C . ASP A 1 146 ? -4.176 3.997 4.884 1.00 85.56 146 ASP A C 1
ATOM 1101 O O . ASP A 1 146 ? -3.550 4.355 3.884 1.00 85.56 146 ASP A O 1
ATOM 1105 N N . ALA A 1 147 ? -5.340 4.563 5.219 1.00 84.75 147 ALA A N 1
ATOM 1106 C CA . ALA A 1 147 ? -5.924 5.684 4.483 1.00 84.75 147 ALA A CA 1
ATOM 1107 C C . ALA A 1 147 ? -5.122 6.992 4.643 1.00 84.75 147 ALA A C 1
ATOM 1109 O O . ALA A 1 147 ? -5.106 7.818 3.733 1.00 84.75 147 ALA A O 1
ATOM 1110 N N . LEU A 1 148 ? -4.409 7.191 5.759 1.00 84.88 148 LEU A N 1
ATOM 1111 C CA . LEU A 1 148 ? -3.529 8.355 5.933 1.00 84.88 148 LEU A CA 1
ATOM 1112 C C . LEU A 1 148 ? -2.252 8.260 5.098 1.00 84.88 148 LEU A C 1
ATOM 1114 O O . LEU A 1 148 ? -1.694 9.288 4.709 1.00 84.88 148 LEU A O 1
ATOM 1118 N N . ARG A 1 149 ? -1.783 7.044 4.794 1.00 88.06 149 ARG A N 1
ATOM 1119 C CA . ARG A 1 149 ? -0.576 6.815 3.985 1.00 88.06 149 ARG A CA 1
ATOM 1120 C C . ARG A 1 149 ? -0.633 7.570 2.659 1.00 88.06 149 ARG A C 1
ATOM 1122 O O . ARG A 1 149 ? 0.357 8.180 2.270 1.00 88.06 149 ARG A O 1
ATOM 1129 N N . THR A 1 150 ? -1.781 7.569 1.980 1.00 86.12 150 THR A N 1
ATOM 1130 C CA . THR A 1 150 ? -1.943 8.289 0.706 1.00 86.12 150 TH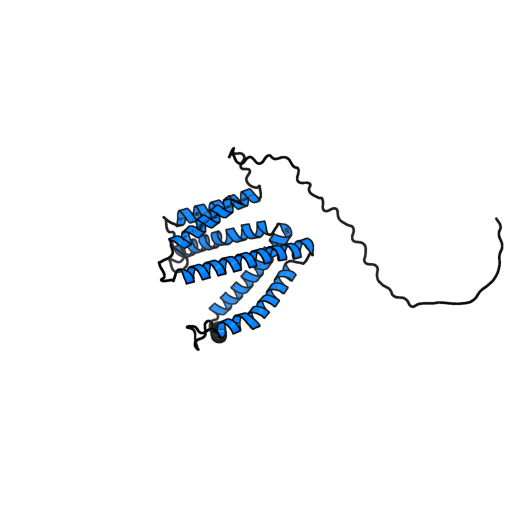R A CA 1
ATOM 1131 C C . THR A 1 150 ? -1.771 9.800 0.866 1.00 86.12 150 THR A C 1
ATOM 1133 O O . THR A 1 150 ? -1.188 10.437 -0.008 1.00 86.12 150 THR A O 1
ATOM 1136 N N . SER A 1 151 ? -2.189 10.364 2.004 1.00 86.69 151 SER A N 1
ATOM 1137 C CA . SER A 1 151 ? -1.984 11.777 2.343 1.00 86.69 151 SER A CA 1
ATOM 1138 C C . SER A 1 151 ? -0.503 12.102 2.528 1.00 86.69 151 SER A C 1
ATOM 1140 O O . SER A 1 151 ? -0.015 13.098 2.000 1.00 86.69 151 SER A O 1
ATOM 1142 N N . PHE A 1 152 ? 0.232 11.238 3.236 1.00 89.25 152 PHE A N 1
ATOM 1143 C CA . PHE A 1 152 ? 1.674 11.402 3.433 1.00 89.25 152 PHE A CA 1
ATOM 1144 C C . PHE A 1 152 ? 2.455 11.291 2.123 1.00 89.25 152 PHE A C 1
ATOM 1146 O O . PHE A 1 152 ? 3.325 12.120 1.864 1.00 89.25 152 PHE A O 1
ATOM 1153 N N . VAL A 1 153 ? 2.126 10.308 1.278 1.00 90.69 153 VAL A N 1
ATOM 1154 C CA . VAL A 1 153 ? 2.757 10.146 -0.043 1.00 90.69 153 VAL A CA 1
ATOM 1155 C C . VAL A 1 153 ? 2.540 11.394 -0.896 1.00 90.69 153 VAL A C 1
ATOM 1157 O O . VAL A 1 153 ? 3.485 11.893 -1.505 1.00 90.69 153 VAL A O 1
ATOM 1160 N N . TRP A 1 154 ? 1.324 11.942 -0.895 1.00 90.12 154 TRP A N 1
ATOM 1161 C CA . TRP A 1 154 ? 1.022 13.173 -1.616 1.00 90.12 154 TRP A CA 1
ATOM 1162 C C . TRP A 1 154 ? 1.799 14.385 -1.084 1.00 90.12 154 TRP A C 1
ATOM 1164 O O . TRP A 1 154 ? 2.405 15.119 -1.863 1.00 90.12 154 TRP A O 1
ATOM 1174 N N . LEU A 1 155 ? 1.850 14.564 0.239 1.00 90.25 155 LEU A N 1
ATOM 1175 C CA . LEU A 1 155 ? 2.609 15.648 0.864 1.00 90.25 155 LEU A CA 1
ATOM 1176 C C . LEU A 1 155 ? 4.099 15.580 0.498 1.00 90.25 155 LEU A C 1
ATOM 1178 O O . LEU A 1 155 ? 4.694 16.589 0.123 1.00 90.25 155 LEU A O 1
ATOM 1182 N N . ILE A 1 156 ? 4.698 14.388 0.567 1.00 92.19 156 ILE A N 1
ATOM 1183 C CA . ILE A 1 156 ? 6.099 14.174 0.184 1.00 92.19 156 ILE A CA 1
ATOM 1184 C C . ILE A 1 156 ? 6.298 14.461 -1.309 1.00 92.19 156 ILE A C 1
ATOM 1186 O O . ILE A 1 156 ? 7.288 15.091 -1.672 1.00 92.19 156 ILE A O 1
ATOM 1190 N N . SER A 1 157 ? 5.354 14.063 -2.167 1.00 89.81 157 SER A N 1
ATOM 1191 C CA . SER A 1 157 ? 5.393 14.350 -3.607 1.00 89.81 157 SER A CA 1
ATOM 1192 C C . SER A 1 157 ? 5.465 15.856 -3.894 1.00 89.81 157 SER A C 1
ATOM 1194 O O . SER A 1 157 ? 6.315 16.293 -4.669 1.00 89.81 157 SER A O 1
ATOM 1196 N N . LEU A 1 158 ? 4.654 16.669 -3.209 1.00 90.31 158 LEU A N 1
ATOM 1197 C CA . LEU A 1 158 ? 4.712 18.130 -3.331 1.00 90.31 158 LEU A CA 1
ATOM 1198 C C . LEU A 1 158 ? 6.057 18.690 -2.855 1.00 90.31 158 LEU A C 1
ATOM 1200 O O . LEU A 1 158 ? 6.668 19.508 -3.542 1.00 90.31 158 LEU A O 1
ATOM 1204 N N . ILE A 1 159 ? 6.543 18.240 -1.693 1.00 91.75 159 ILE A N 1
ATOM 1205 C CA . ILE A 1 159 ? 7.835 18.685 -1.147 1.00 91.75 159 ILE A CA 1
ATOM 1206 C C . ILE A 1 159 ? 8.965 18.375 -2.134 1.00 91.75 159 ILE A C 1
ATOM 1208 O O . ILE A 1 159 ? 9.805 19.236 -2.391 1.00 91.75 159 ILE A O 1
ATOM 1212 N N . LEU A 1 160 ? 8.971 17.178 -2.727 1.00 92.19 160 LEU A N 1
ATOM 1213 C CA . LEU A 1 160 ? 9.971 16.782 -3.718 1.00 92.19 160 LEU A CA 1
ATOM 1214 C C . LEU A 1 160 ? 9.923 17.649 -4.977 1.00 92.19 160 LEU A C 1
ATOM 1216 O O . LEU A 1 160 ? 10.990 18.008 -5.485 1.00 92.19 160 LEU A O 1
ATOM 1220 N N . TYR A 1 161 ? 8.730 18.037 -5.433 1.00 90.81 161 TYR A N 1
ATOM 1221 C CA . TYR A 1 161 ? 8.565 18.901 -6.601 1.00 90.81 161 TYR A CA 1
ATOM 1222 C C . TYR A 1 161 ? 9.219 20.268 -6.394 1.00 90.81 161 TYR A C 1
ATOM 1224 O O . TYR A 1 161 ? 10.034 20.699 -7.216 1.00 90.81 161 TYR A O 1
ATOM 1232 N N . TYR A 1 162 ? 8.940 20.920 -5.264 1.00 90.12 162 TYR A N 1
ATOM 1233 C CA . TYR A 1 162 ? 9.507 22.236 -4.955 1.00 90.12 162 TYR A CA 1
ATOM 1234 C C . TYR A 1 162 ? 10.972 22.168 -4.506 1.00 90.12 162 TYR A C 1
ATOM 1236 O O . TYR A 1 162 ? 11.736 23.088 -4.787 1.00 90.12 162 TYR A O 1
ATOM 1244 N N . SER A 1 163 ? 11.392 21.078 -3.859 1.00 90.56 163 SER A N 1
ATOM 1245 C CA . SER A 1 163 ? 12.778 20.899 -3.410 1.00 90.56 163 SER A CA 1
ATOM 1246 C C . SER A 1 163 ? 13.734 20.479 -4.528 1.00 90.56 163 SER A C 1
ATOM 1248 O O . SER A 1 163 ? 14.926 20.761 -4.432 1.00 90.56 163 SER A O 1
ATOM 1250 N N . THR A 1 164 ? 13.249 19.786 -5.562 1.00 88.88 164 THR A N 1
ATOM 1251 C CA . THR A 1 164 ? 14.085 19.254 -6.658 1.00 88.88 164 THR A CA 1
ATOM 1252 C C . THR A 1 164 ? 13.848 19.984 -7.981 1.00 88.88 164 THR A C 1
ATOM 1254 O O . THR A 1 164 ? 14.132 19.442 -9.050 1.00 88.88 164 THR A O 1
ATOM 1257 N N . SER A 1 165 ? 13.299 21.201 -7.930 1.00 83.88 165 SER A N 1
ATOM 1258 C CA . SER A 1 165 ? 13.037 22.043 -9.106 1.00 83.88 165 SER A CA 1
ATOM 1259 C C . SER A 1 165 ? 12.264 21.316 -10.218 1.00 83.88 165 SER A C 1
ATOM 1261 O O . SER A 1 165 ? 12.592 21.440 -11.396 1.00 83.88 165 SER A O 1
ATOM 1263 N N . GLY A 1 166 ? 11.260 20.517 -9.844 1.00 81.50 166 GLY A N 1
ATOM 1264 C CA . GLY A 1 166 ? 10.386 19.800 -10.778 1.00 81.50 166 GLY A CA 1
ATOM 1265 C C . GLY A 1 166 ? 10.925 18.479 -11.339 1.00 81.50 166 GLY A C 1
ATOM 1266 O O . GLY A 1 166 ? 10.306 17.914 -12.235 1.00 81.50 166 GLY A O 1
ATOM 1267 N N . ARG A 1 167 ? 12.051 17.950 -10.838 1.00 84.81 167 ARG A N 1
ATOM 1268 C CA . ARG A 1 167 ? 12.590 16.654 -11.299 1.00 84.81 167 ARG A CA 1
ATOM 1269 C C . ARG A 1 167 ? 11.803 15.436 -10.789 1.00 84.81 167 ARG A C 1
ATOM 1271 O O . ARG A 1 167 ? 11.768 14.414 -11.466 1.00 84.81 167 ARG A O 1
ATOM 1278 N N . PHE A 1 168 ? 11.210 15.529 -9.601 1.00 85.31 168 PHE A N 1
ATOM 1279 C CA . PHE A 1 168 ? 10.433 14.459 -8.969 1.00 85.31 168 PHE A CA 1
ATOM 1280 C C . PHE A 1 168 ? 9.190 15.045 -8.300 1.00 85.31 168 PHE A C 1
ATOM 1282 O O . PHE A 1 168 ? 9.245 16.176 -7.834 1.00 85.31 168 PHE A O 1
ATOM 1289 N N . GLY A 1 169 ? 8.110 14.269 -8.201 1.00 85.44 169 GLY A N 1
ATOM 1290 C CA . GLY A 1 169 ? 6.861 14.697 -7.563 1.00 85.44 169 GLY A CA 1
ATOM 1291 C C . GLY A 1 169 ? 5.872 15.379 -8.513 1.00 85.44 169 GLY A C 1
ATOM 1292 O O . GLY A 1 169 ? 6.102 15.442 -9.720 1.00 85.44 169 GLY A O 1
ATOM 1293 N N . GLU A 1 170 ? 4.762 15.877 -7.965 1.00 84.88 170 GLU A N 1
ATOM 1294 C CA . GLU A 1 170 ? 3.717 16.585 -8.719 1.00 84.88 170 GLU A CA 1
ATOM 1295 C C . GLU A 1 170 ? 3.617 18.068 -8.318 1.00 84.88 170 GLU A C 1
ATOM 1297 O O . GLU A 1 170 ? 3.800 18.388 -7.141 1.00 84.88 170 GLU A O 1
ATOM 1302 N N . PRO A 1 171 ? 3.325 18.988 -9.260 1.00 84.44 171 PRO A N 1
ATOM 1303 C CA . PRO A 1 171 ? 3.040 20.379 -8.929 1.00 84.44 171 PRO A CA 1
ATOM 1304 C C . PRO A 1 171 ? 1.726 20.512 -8.157 1.00 84.44 171 PRO A C 1
ATOM 1306 O O . PRO A 1 171 ? 0.781 19.747 -8.361 1.00 84.44 171 PRO A O 1
ATOM 1309 N N . PHE A 1 172 ? 1.628 21.551 -7.327 1.00 84.12 172 PHE A N 1
ATOM 1310 C CA . PHE A 1 172 ? 0.356 21.905 -6.710 1.00 84.12 172 PHE A CA 1
ATOM 1311 C C . PHE A 1 172 ? -0.586 22.542 -7.741 1.00 84.12 172 PHE A C 1
ATOM 1313 O O . PHE A 1 172 ? -0.357 23.665 -8.192 1.00 84.12 172 PHE A O 1
ATOM 1320 N N . ASP A 1 173 ? -1.655 21.831 -8.099 1.00 81.44 173 ASP A N 1
ATOM 1321 C CA . ASP A 1 173 ? -2.756 22.378 -8.893 1.00 81.44 173 ASP A CA 1
ATOM 1322 C C . ASP A 1 173 ? -3.761 23.081 -7.969 1.00 81.44 173 ASP A C 1
ATOM 1324 O O . ASP A 1 173 ? -4.361 22.448 -7.100 1.00 81.44 173 ASP A O 1
ATOM 1328 N N . THR A 1 174 ? -3.969 24.384 -8.154 1.00 77.94 174 THR A N 1
ATOM 1329 C CA . THR A 1 174 ? -4.881 25.182 -7.322 1.00 77.94 174 THR A CA 1
ATOM 1330 C C . THR A 1 174 ? -6.341 24.723 -7.422 1.00 77.94 174 THR A C 1
ATOM 1332 O O . THR A 1 174 ? -7.073 24.849 -6.445 1.00 77.94 174 THR A O 1
ATOM 1335 N N . ALA A 1 175 ? -6.791 24.181 -8.561 1.00 75.75 175 ALA A N 1
ATOM 1336 C CA . ALA A 1 175 ? -8.192 23.790 -8.739 1.00 75.75 175 ALA A CA 1
ATOM 1337 C C . ALA A 1 175 ? -8.506 22.438 -8.077 1.00 75.75 175 ALA A C 1
ATOM 1339 O O . ALA A 1 175 ? -9.476 22.310 -7.330 1.00 75.75 175 ALA A O 1
ATOM 1340 N N . TRP A 1 176 ? -7.666 21.430 -8.318 1.00 78.06 176 TRP A N 1
ATOM 1341 C CA . TRP A 1 176 ? -7.883 20.064 -7.822 1.00 78.06 176 TRP A CA 1
ATOM 1342 C C . TRP A 1 176 ? -7.167 19.767 -6.501 1.00 78.06 176 TRP A C 1
ATOM 1344 O O . TRP A 1 176 ? -7.592 18.889 -5.750 1.00 78.06 176 TRP A O 1
ATOM 1354 N N . GLY A 1 177 ? -6.097 20.500 -6.191 1.00 79.56 177 GLY A N 1
ATOM 1355 C CA . GLY A 1 177 ? -5.342 20.365 -4.947 1.00 79.56 177 GLY A CA 1
ATOM 1356 C C . GLY A 1 177 ? -6.145 20.780 -3.716 1.00 79.56 177 GLY A C 1
ATOM 1357 O O . GLY A 1 177 ? -6.002 20.150 -2.674 1.00 79.56 177 GLY A O 1
ATOM 1358 N N . LEU A 1 178 ? -7.047 21.763 -3.833 1.00 82.25 178 LEU A N 1
ATOM 1359 C CA . LEU A 1 178 ? -7.932 22.162 -2.729 1.00 82.25 178 LEU A CA 1
ATOM 1360 C C . LEU A 1 178 ? -8.914 21.044 -2.349 1.00 82.25 178 LEU A C 1
ATOM 1362 O O . LEU A 1 178 ? -9.008 20.690 -1.178 1.00 82.25 178 LEU A O 1
ATOM 1366 N N . ILE A 1 179 ? -9.551 20.409 -3.339 1.00 83.56 179 ILE A N 1
ATOM 1367 C CA . ILE A 1 179 ? -10.448 19.256 -3.122 1.00 83.56 179 ILE A CA 1
ATOM 1368 C C . ILE A 1 179 ? -9.694 18.099 -2.457 1.00 83.56 179 ILE A C 1
ATOM 1370 O O . ILE A 1 179 ? -10.235 17.389 -1.609 1.00 83.56 179 ILE A O 1
ATOM 1374 N N . GLN A 1 180 ? -8.431 17.906 -2.832 1.00 84.19 180 GLN A N 1
ATOM 1375 C CA . GLN A 1 180 ? -7.595 16.866 -2.256 1.00 84.19 180 GLN A CA 1
ATOM 1376 C C . GLN A 1 180 ? -7.202 17.168 -0.801 1.00 84.19 180 GLN A C 1
ATOM 1378 O O . GLN A 1 180 ? -7.235 16.260 0.029 1.00 84.19 180 GLN A O 1
ATOM 1383 N N . ILE A 1 181 ? -6.888 18.428 -0.474 1.00 86.44 181 ILE A N 1
ATOM 1384 C CA . ILE A 1 181 ? -6.662 18.873 0.910 1.00 86.44 181 ILE A CA 1
ATOM 1385 C C . ILE A 1 181 ? -7.916 18.633 1.750 1.00 86.44 181 ILE A C 1
ATOM 1387 O O . ILE A 1 181 ? -7.814 18.032 2.819 1.00 86.44 181 ILE A O 1
ATOM 1391 N N . ASP A 1 182 ? -9.089 19.032 1.255 1.00 85.50 182 ASP A N 1
ATOM 1392 C CA . ASP A 1 182 ? -10.359 18.805 1.947 1.00 85.50 182 ASP A CA 1
ATOM 1393 C C . ASP A 1 182 ? -10.607 17.305 2.156 1.00 85.50 182 ASP A C 1
ATOM 1395 O O . ASP A 1 182 ? -10.932 16.871 3.261 1.00 85.50 182 ASP A O 1
ATOM 1399 N N . GLY A 1 183 ? -10.372 16.480 1.133 1.00 85.69 183 GLY A N 1
ATOM 1400 C CA . GLY A 1 183 ? -10.484 15.025 1.228 1.00 85.69 183 GLY A CA 1
ATOM 1401 C C . GLY A 1 183 ? -9.571 14.415 2.300 1.00 85.69 183 GLY A C 1
ATOM 1402 O O . GLY A 1 183 ? -10.017 13.585 3.099 1.00 85.69 183 GLY A O 1
ATOM 1403 N N . PHE A 1 184 ? -8.317 14.868 2.388 1.00 87.06 184 PHE A N 1
ATOM 1404 C CA . PHE A 1 184 ? -7.394 14.451 3.447 1.00 87.06 184 PHE A CA 1
ATOM 1405 C C . PHE A 1 184 ? -7.794 14.980 4.830 1.00 87.06 184 PHE A C 1
ATOM 1407 O O . PHE A 1 184 ? -7.669 14.251 5.817 1.00 87.06 184 PHE A O 1
ATOM 1414 N N . ALA A 1 185 ? -8.336 16.196 4.923 1.00 85.69 185 ALA A N 1
ATOM 1415 C CA . ALA A 1 185 ? -8.868 16.735 6.170 1.00 85.69 185 ALA A CA 1
ATOM 1416 C C . ALA A 1 185 ? -10.057 15.902 6.674 1.00 85.69 185 ALA A C 1
ATOM 1418 O O . ALA A 1 185 ? -10.079 15.516 7.842 1.00 85.69 185 ALA A O 1
ATOM 1419 N N . PHE A 1 186 ? -10.998 15.531 5.799 1.00 85.56 186 PHE A N 1
ATOM 1420 C CA . PHE A 1 186 ? -12.117 14.645 6.142 1.00 85.56 186 PHE A CA 1
ATOM 1421 C C . PHE A 1 186 ? -11.659 13.250 6.586 1.00 85.56 186 PHE A C 1
ATOM 1423 O O . PHE A 1 186 ? -12.259 12.677 7.500 1.00 85.56 186 PHE A O 1
ATOM 1430 N N . LEU A 1 187 ? -10.584 12.716 5.996 1.00 84.38 187 LEU A N 1
ATOM 1431 C CA . LEU A 1 187 ? -9.962 11.462 6.434 1.00 84.38 187 LEU A CA 1
ATOM 1432 C C . LEU A 1 187 ? -9.405 11.561 7.860 1.00 84.38 187 LEU A C 1
ATOM 1434 O O . LEU A 1 187 ? -9.724 10.716 8.698 1.00 84.38 187 LEU A O 1
ATOM 1438 N N . ILE A 1 188 ? -8.628 12.609 8.154 1.00 84.00 188 ILE A N 1
ATOM 1439 C CA . ILE A 1 188 ? -8.042 12.839 9.485 1.00 84.00 188 ILE A CA 1
ATOM 1440 C C . ILE A 1 188 ? -9.142 13.082 10.522 1.00 84.00 188 ILE A C 1
ATOM 1442 O O . ILE A 1 188 ? -9.146 12.449 11.577 1.00 84.00 188 ILE A O 1
ATOM 1446 N N . ILE A 1 189 ? -10.114 13.944 10.210 1.00 84.69 189 ILE A N 1
ATOM 1447 C CA . ILE A 1 189 ? -11.271 14.208 11.074 1.00 84.69 189 ILE A CA 1
ATOM 1448 C C . ILE A 1 189 ? -12.013 12.902 11.346 1.00 84.69 189 ILE A C 1
ATOM 1450 O O . ILE A 1 189 ? -12.266 12.563 12.496 1.00 84.69 189 ILE A O 1
ATOM 1454 N N . GLY A 1 190 ? -12.312 12.122 10.308 1.00 81.44 190 GLY A N 1
ATOM 1455 C CA . GLY A 1 190 ? -13.017 10.859 10.456 1.00 81.44 190 GLY A CA 1
ATOM 1456 C C . GLY A 1 190 ? -12.277 9.827 11.320 1.00 81.44 190 GLY A C 1
ATOM 1457 O O . GLY A 1 190 ? -12.939 9.075 12.037 1.00 81.44 190 GLY A O 1
ATOM 1458 N N . MET A 1 191 ? -10.939 9.826 11.312 1.00 80.69 191 MET A N 1
ATOM 1459 C CA . MET A 1 191 ? -10.121 9.018 12.223 1.00 80.69 191 MET A CA 1
ATOM 1460 C C . MET A 1 191 ? -10.214 9.516 13.671 1.00 80.69 191 MET A C 1
ATOM 1462 O O . MET A 1 191 ? -10.426 8.724 14.586 1.00 80.69 191 MET A O 1
ATOM 1466 N N . LEU A 1 192 ? -10.087 10.825 13.887 1.00 80.81 192 LEU A N 1
ATOM 1467 C CA . LEU A 1 192 ? -10.163 11.434 15.217 1.00 80.81 192 LEU A CA 1
ATOM 1468 C C . LEU A 1 192 ? -11.542 11.245 15.869 1.00 80.81 192 LEU A C 1
ATOM 1470 O O . LEU A 1 192 ? -11.622 10.994 17.072 1.00 80.81 192 LEU A O 1
ATOM 1474 N N . LEU A 1 193 ? -12.612 11.302 15.069 1.00 81.50 193 LEU A N 1
ATOM 1475 C CA . LEU A 1 193 ? -13.972 10.984 15.505 1.00 81.50 193 LEU A CA 1
ATOM 1476 C C . LEU A 1 193 ? -14.123 9.512 15.885 1.00 81.50 193 LEU A C 1
ATOM 1478 O O . LEU A 1 193 ? -14.740 9.198 16.898 1.00 81.50 193 LEU A O 1
ATOM 1482 N N . TYR A 1 194 ? -13.553 8.605 15.089 1.00 77.12 194 TYR A N 1
ATOM 1483 C CA . TYR A 1 194 ? -13.605 7.176 15.388 1.00 77.12 194 TYR A CA 1
ATOM 1484 C C . TYR A 1 194 ? -12.887 6.836 16.699 1.00 77.12 194 TYR A C 1
ATOM 1486 O O . TYR A 1 194 ? -13.405 6.064 17.500 1.00 77.12 194 TYR A O 1
ATOM 1494 N N . ASN A 1 195 ? -11.748 7.481 16.957 1.00 76.69 195 ASN A N 1
ATOM 1495 C CA . ASN A 1 195 ? -10.987 7.299 18.191 1.00 76.69 195 ASN A CA 1
ATOM 1496 C C . ASN A 1 195 ? -11.584 8.050 19.400 1.00 76.69 195 ASN A C 1
ATOM 1498 O O . ASN A 1 195 ? -10.958 8.060 20.456 1.00 76.69 195 ASN A O 1
ATOM 1502 N N . LYS A 1 196 ? -12.747 8.711 19.259 1.00 75.31 196 LYS A N 1
ATOM 1503 C CA . LYS A 1 196 ? -13.358 9.589 20.280 1.00 75.31 196 LYS A CA 1
ATOM 1504 C C . LYS A 1 196 ? -12.390 10.637 20.858 1.00 75.31 196 LYS A C 1
ATOM 1506 O O . LYS A 1 196 ? -12.546 11.084 21.986 1.00 75.31 196 LYS A O 1
ATOM 1511 N N . VAL A 1 197 ? -11.378 11.038 20.083 1.00 74.31 197 VAL A N 1
ATOM 1512 C CA . VAL A 1 197 ? -10.398 12.063 20.488 1.00 74.31 197 VAL A CA 1
ATOM 1513 C C . VAL A 1 197 ? -10.984 13.466 20.315 1.00 74.31 197 VAL A C 1
ATOM 1515 O O . VAL A 1 197 ? -10.603 14.391 21.026 1.00 74.31 197 VAL A O 1
ATOM 1518 N N . MET A 1 198 ? -11.927 13.629 19.381 1.00 63.66 198 MET A N 1
ATOM 1519 C CA . MET A 1 198 ? -12.686 14.865 19.190 1.00 63.66 198 MET A CA 1
ATOM 1520 C C . MET A 1 198 ? -14.152 14.647 19.566 1.00 63.66 198 MET A C 1
ATOM 1522 O O . MET A 1 198 ? -14.889 13.993 18.828 1.00 63.66 198 MET A O 1
ATOM 1526 N N . ASP A 1 199 ? -14.578 15.237 20.681 1.00 58.78 199 ASP A N 1
ATOM 1527 C CA . ASP A 1 199 ? -15.992 15.330 21.039 1.00 58.78 199 ASP A CA 1
ATOM 1528 C C . ASP A 1 199 ? -16.674 16.415 20.197 1.00 58.78 199 ASP A C 1
ATOM 1530 O O . ASP A 1 199 ? -16.377 17.607 20.297 1.00 58.78 199 ASP A O 1
ATOM 1534 N N . ILE A 1 200 ? -17.624 16.003 19.355 1.00 59.34 200 ILE A N 1
ATOM 1535 C CA . ILE A 1 200 ? -18.390 16.888 18.463 1.00 59.34 200 ILE A CA 1
ATOM 1536 C C . ILE A 1 200 ? -19.589 17.518 19.178 1.00 59.34 200 ILE A C 1
ATOM 1538 O O . ILE A 1 200 ? -20.632 17.763 18.571 1.00 59.34 200 ILE A O 1
ATOM 1542 N N . THR A 1 201 ? -19.456 17.830 20.466 1.00 55.12 201 THR A N 1
ATOM 1543 C CA . THR A 1 201 ? -20.514 18.461 21.275 1.00 55.12 201 THR A CA 1
ATOM 1544 C C . THR A 1 201 ? -20.977 19.809 20.690 1.00 55.12 201 THR A C 1
ATOM 1546 O O . THR A 1 201 ? -22.013 20.339 21.076 1.00 55.12 201 THR A O 1
ATOM 1549 N N . PHE A 1 202 ? -20.248 20.355 19.711 1.00 54.28 202 PHE A N 1
ATOM 1550 C CA . PHE A 1 202 ? -20.592 21.575 18.985 1.00 54.28 202 PHE A CA 1
ATOM 1551 C C . PHE A 1 202 ? -21.577 21.385 17.807 1.00 54.28 202 PHE A C 1
ATOM 1553 O O . PHE A 1 202 ? -22.139 22.372 17.337 1.00 54.28 202 PHE A O 1
ATOM 1560 N N . ILE A 1 203 ? -21.831 20.158 17.322 1.00 56.88 203 ILE A N 1
ATOM 1561 C CA . ILE A 1 203 ? -22.807 19.899 16.243 1.00 56.88 203 ILE A CA 1
ATOM 1562 C C . ILE A 1 203 ? -24.071 19.251 16.839 1.00 56.88 203 ILE A C 1
ATOM 1564 O O . ILE A 1 203 ? -24.059 18.058 17.150 1.00 56.88 203 ILE A O 1
ATOM 1568 N N . PRO A 1 204 ? -25.196 19.984 16.954 1.00 52.31 204 PRO A N 1
ATOM 1569 C CA . PRO A 1 204 ? -26.391 19.525 17.674 1.00 52.31 204 PRO A CA 1
ATOM 1570 C C . PRO A 1 204 ? -27.093 18.298 17.061 1.00 52.31 204 PRO A C 1
ATOM 1572 O O . PRO A 1 204 ? -27.928 17.691 17.723 1.00 52.31 204 PRO A O 1
ATOM 1575 N N . CYS A 1 205 ? -26.761 17.900 15.827 1.00 55.03 205 CYS A N 1
ATOM 1576 C CA . CYS A 1 205 ? -27.323 16.706 15.175 1.00 55.03 205 CYS A CA 1
ATOM 1577 C C . CYS A 1 205 ? -26.537 15.405 15.426 1.00 55.03 205 CYS A C 1
ATOM 1579 O O . CYS A 1 205 ? -27.048 14.339 15.097 1.00 55.03 205 CYS A O 1
ATOM 1581 N N . CYS A 1 206 ? -25.326 15.468 15.995 1.00 51.44 206 CYS A N 1
ATOM 1582 C CA . CYS A 1 206 ? -24.459 14.299 16.216 1.00 51.44 206 CYS A CA 1
ATOM 1583 C C . CYS A 1 206 ? -24.123 14.074 17.698 1.00 51.44 206 CYS A C 1
ATOM 1585 O O . CYS A 1 206 ? -23.123 13.431 18.009 1.00 51.44 206 CYS A O 1
ATOM 1587 N N . ALA A 1 207 ? -24.940 14.605 18.612 1.00 47.19 207 ALA A N 1
ATOM 1588 C CA . ALA A 1 207 ? -24.821 14.320 20.035 1.00 47.19 207 ALA A CA 1
ATOM 1589 C C . ALA A 1 207 ? -25.155 12.840 20.290 1.00 47.19 207 ALA A C 1
ATOM 1591 O O . ALA A 1 207 ? -26.311 12.469 20.499 1.00 47.19 207 ALA A O 1
ATOM 1592 N N . GLU A 1 208 ? -24.138 11.983 20.240 1.00 52.34 208 GLU A N 1
ATOM 1593 C CA . GLU A 1 208 ? -24.234 10.622 20.745 1.00 52.34 208 GLU A CA 1
ATOM 1594 C C . GLU A 1 208 ? -24.547 10.710 22.243 1.00 52.34 208 GLU A C 1
ATOM 1596 O O . GLU A 1 208 ? -23.842 11.359 23.019 1.00 52.34 208 GLU A O 1
ATOM 1601 N N . ARG A 1 209 ? -25.659 10.098 22.647 1.00 44.66 209 ARG A N 1
ATOM 1602 C CA . ARG A 1 209 ? -26.110 10.046 24.034 1.00 44.66 209 ARG A CA 1
ATOM 1603 C C . ARG A 1 209 ? -25.109 9.199 24.819 1.00 44.66 209 ARG A C 1
ATOM 1605 O O . ARG A 1 209 ? -25.203 7.978 24.827 1.00 44.66 209 ARG A O 1
ATOM 1612 N N . SER A 1 210 ? -24.138 9.843 25.459 1.00 50.94 210 SER A N 1
ATOM 1613 C CA . SER A 1 210 ? -23.192 9.196 26.364 1.00 50.94 210 SER A CA 1
ATOM 1614 C C . SER A 1 210 ? -23.953 8.596 27.549 1.00 50.94 210 SER A C 1
ATOM 1616 O O . SER A 1 210 ? -24.307 9.320 28.473 1.00 50.94 210 SER A O 1
ATOM 1618 N N . ASN A 1 211 ? -24.266 7.303 27.497 1.00 46.19 211 ASN A N 1
ATOM 1619 C CA . ASN A 1 211 ? -24.565 6.477 28.665 1.00 46.19 211 ASN A CA 1
ATOM 1620 C C . ASN A 1 211 ? -24.554 5.003 28.249 1.00 46.19 211 ASN A C 1
ATOM 1622 O O . ASN A 1 211 ? -25.602 4.428 28.000 1.00 46.19 211 ASN A O 1
ATOM 1626 N N . GLU A 1 212 ? -23.364 4.413 28.196 1.00 40.53 212 GLU A N 1
ATOM 1627 C CA . GLU A 1 212 ? -23.101 3.098 28.787 1.00 40.53 212 GLU A CA 1
ATOM 1628 C C . GLU A 1 212 ? -21.614 3.075 29.180 1.00 40.53 212 GLU A C 1
ATOM 1630 O O . GLU A 1 212 ? -20.760 3.427 28.358 1.00 40.53 212 GLU A O 1
ATOM 1635 N N . PRO A 1 213 ? -21.274 2.777 30.447 1.00 38.12 213 PRO A N 1
ATOM 1636 C CA . PRO A 1 213 ? -19.885 2.679 30.856 1.00 38.12 213 PRO A CA 1
ATOM 1637 C C . PRO A 1 213 ? -19.243 1.514 30.106 1.00 38.12 213 PRO A C 1
ATOM 1639 O O . PRO A 1 213 ? -19.742 0.391 30.140 1.00 38.12 213 PRO A O 1
ATOM 1642 N N . VAL A 1 214 ? -18.120 1.790 29.443 1.00 42.44 214 VAL A N 1
ATOM 1643 C CA . VAL A 1 214 ? -17.200 0.751 28.983 1.00 42.44 214 VAL A CA 1
ATOM 1644 C C . VAL A 1 214 ? -16.765 0.003 30.237 1.00 42.44 214 VAL A C 1
ATOM 1646 O O . VAL A 1 214 ? -15.956 0.509 31.015 1.00 42.44 214 VAL A O 1
ATOM 1649 N N . LEU A 1 215 ? -17.350 -1.171 30.468 1.00 38.75 215 LEU A N 1
ATOM 1650 C CA . LEU A 1 215 ? -16.767 -2.149 31.365 1.00 38.75 215 LEU A CA 1
ATOM 1651 C C . LEU A 1 215 ? -15.419 -2.493 30.745 1.00 38.75 215 LEU A C 1
ATOM 1653 O O . LEU A 1 215 ? -15.330 -3.219 29.758 1.00 38.75 215 LEU A O 1
ATOM 1657 N N . VAL A 1 216 ? -14.375 -1.880 31.294 1.00 41.53 216 VAL A N 1
ATOM 1658 C CA . VAL A 1 216 ? -13.032 -2.429 31.244 1.00 41.53 216 VAL A CA 1
ATOM 1659 C C . VAL A 1 216 ? -13.181 -3.805 31.875 1.00 41.53 216 VAL A C 1
ATOM 1661 O O . VAL A 1 216 ? -13.250 -3.931 33.096 1.00 41.53 216 VAL A O 1
ATOM 1664 N N . GLU A 1 217 ? -13.366 -4.822 31.038 1.00 38.28 217 GLU A N 1
ATOM 1665 C CA . GLU A 1 217 ? -13.164 -6.200 31.441 1.00 38.28 217 GLU A CA 1
ATOM 1666 C C . GLU A 1 217 ? -11.686 -6.262 31.803 1.00 38.28 217 GLU A C 1
ATOM 1668 O O . GLU A 1 217 ? -10.799 -6.282 30.946 1.00 38.28 217 GLU A O 1
ATOM 1673 N N . ASN A 1 218 ? -11.434 -6.090 33.101 1.00 33.53 218 ASN A N 1
ATOM 1674 C CA . ASN A 1 218 ? -10.138 -6.310 33.690 1.00 33.53 218 ASN A CA 1
ATOM 1675 C C . ASN A 1 218 ? -9.699 -7.679 33.193 1.00 33.53 218 ASN A C 1
ATOM 1677 O O . ASN A 1 218 ? -10.378 -8.680 33.420 1.00 33.53 218 ASN A O 1
ATOM 1681 N N . MET A 1 219 ? -8.581 -7.690 32.479 1.00 39.16 219 MET A N 1
ATOM 1682 C CA . MET A 1 219 ? -7.807 -8.886 32.219 1.00 39.16 219 MET A CA 1
ATOM 1683 C C . MET A 1 219 ? -7.265 -9.324 33.585 1.00 39.16 219 MET A C 1
ATOM 1685 O O . MET A 1 219 ? -6.132 -9.016 33.952 1.00 39.16 219 MET A O 1
ATOM 1689 N N . GLU A 1 220 ? -8.145 -9.919 34.390 1.00 35.78 220 GLU A N 1
ATOM 1690 C CA . GLU A 1 220 ? -7.788 -10.644 35.593 1.00 35.78 220 GLU A CA 1
ATOM 1691 C C . GLU A 1 220 ? -6.888 -11.778 35.109 1.00 35.78 220 GLU A C 1
ATOM 1693 O O . GLU A 1 220 ? -7.244 -12.576 34.244 1.00 35.78 220 GLU A O 1
ATOM 1698 N N . SER A 1 221 ? -5.656 -11.747 35.591 1.00 37.72 221 SER A N 1
ATOM 1699 C CA . SER A 1 221 ? -4.645 -12.761 35.373 1.00 37.72 221 SER A CA 1
ATOM 1700 C C . SER A 1 221 ? -5.193 -14.140 35.733 1.00 37.72 221 SER A C 1
ATOM 1702 O O . SER A 1 221 ? -5.317 -14.449 36.920 1.00 37.72 221 SER A O 1
ATOM 1704 N N . ASP A 1 222 ? -5.451 -14.980 34.733 1.00 33.59 222 ASP A N 1
ATOM 1705 C CA . ASP A 1 222 ? -5.510 -16.418 34.964 1.00 33.59 222 ASP A CA 1
ATOM 1706 C C . ASP A 1 222 ? -4.119 -16.866 35.450 1.00 33.59 222 ASP A C 1
ATOM 1708 O O . ASP A 1 222 ? -3.109 -16.579 34.788 1.00 33.59 222 ASP A O 1
ATOM 1712 N N . PRO A 1 223 ? -4.011 -17.510 36.625 1.00 35.00 223 PRO A N 1
ATOM 1713 C CA . PRO A 1 223 ? -2.742 -18.033 37.086 1.00 35.00 223 PRO A CA 1
ATOM 1714 C C . PRO A 1 223 ? -2.291 -19.144 36.136 1.00 35.00 223 PRO A C 1
ATOM 1716 O O . PRO A 1 223 ? -3.037 -20.063 35.810 1.00 35.00 223 PRO A O 1
ATOM 1719 N N . VAL A 1 224 ? -1.042 -19.037 35.689 1.00 38.69 224 VAL A N 1
ATOM 1720 C CA . VAL A 1 224 ? -0.332 -20.092 34.967 1.00 38.69 224 VAL A CA 1
ATOM 1721 C C . VAL A 1 224 ? -0.248 -21.312 35.885 1.00 38.69 224 VAL A C 1
ATOM 1723 O O . VAL A 1 224 ? 0.550 -21.323 36.823 1.00 38.69 224 VAL A O 1
ATOM 1726 N N . ASP A 1 225 ? -1.058 -22.333 35.615 1.00 33.81 225 ASP A N 1
ATOM 1727 C CA . ASP A 1 225 ? -0.843 -23.662 36.178 1.00 33.81 225 ASP A CA 1
ATOM 1728 C C . ASP A 1 225 ? 0.525 -24.182 35.693 1.00 33.81 225 ASP A C 1
ATOM 1730 O O . ASP A 1 225 ? 0.810 -24.150 34.488 1.00 33.81 225 ASP A O 1
ATOM 1734 N N . PRO A 1 226 ? 1.418 -24.635 36.591 1.00 34.94 226 PRO A N 1
ATOM 1735 C CA . PRO A 1 226 ? 2.693 -25.192 36.176 1.00 34.94 226 PRO A CA 1
ATOM 1736 C C . PRO A 1 226 ? 2.457 -26.520 35.452 1.00 34.94 226 PRO A C 1
ATOM 1738 O O . PRO A 1 226 ? 1.857 -27.447 35.993 1.00 34.94 226 PRO A O 1
ATOM 1741 N N . VAL A 1 227 ? 2.967 -26.595 34.222 1.00 36.56 227 VAL A N 1
ATOM 1742 C CA . VAL A 1 227 ? 3.044 -27.810 33.405 1.00 36.56 227 VAL A CA 1
ATOM 1743 C C . VAL A 1 227 ? 3.655 -28.935 34.239 1.00 36.56 227 VAL A C 1
ATOM 1745 O O . VAL A 1 227 ? 4.812 -28.865 34.654 1.00 36.56 227 VAL A O 1
ATOM 1748 N N . GLN A 1 228 ? 2.842 -29.953 34.504 1.00 32.88 228 GLN A N 1
ATOM 1749 C CA . GLN A 1 228 ? 3.222 -31.161 35.217 1.00 32.88 228 GLN A CA 1
ATOM 1750 C C . GLN A 1 228 ? 4.067 -32.030 34.278 1.00 32.88 228 GLN A C 1
ATOM 1752 O O . GLN A 1 228 ? 3.663 -32.353 33.165 1.00 32.88 228 GLN A O 1
ATOM 1757 N N . GLU A 1 229 ? 5.283 -32.326 34.718 1.00 33.12 229 GLU A N 1
ATOM 1758 C CA . GLU A 1 229 ? 6.294 -33.101 34.009 1.00 33.12 229 GLU A CA 1
ATOM 1759 C C . GLU A 1 229 ? 5.860 -34.579 33.950 1.00 33.12 229 GLU A C 1
ATOM 1761 O O . GLU A 1 229 ? 5.819 -35.265 34.976 1.00 33.12 229 GLU A O 1
ATOM 1766 N N . ASP A 1 230 ? 5.499 -35.068 32.759 1.00 30.94 230 ASP A N 1
ATOM 1767 C CA . ASP A 1 230 ? 5.161 -36.474 32.508 1.00 30.94 230 ASP A CA 1
ATOM 1768 C C . ASP A 1 230 ? 6.406 -37.367 32.669 1.00 30.94 230 ASP A C 1
ATOM 1770 O O . ASP A 1 230 ? 7.145 -37.651 31.726 1.00 30.94 230 ASP A O 1
ATOM 1774 N N . ALA A 1 231 ? 6.644 -37.835 33.894 1.00 35.59 231 ALA A N 1
ATOM 1775 C CA . ALA A 1 231 ? 7.526 -38.961 34.174 1.00 35.59 231 ALA A CA 1
ATOM 1776 C C . ALA A 1 231 ? 6.731 -40.274 34.089 1.00 35.59 231 ALA A C 1
ATOM 1778 O O . ALA A 1 231 ? 6.194 -40.778 35.077 1.00 35.59 231 ALA A O 1
ATOM 1779 N N . GLU A 1 232 ? 6.688 -40.850 32.891 1.00 33.62 232 GLU A N 1
ATOM 1780 C CA . GLU A 1 232 ? 6.196 -42.203 32.638 1.00 33.62 232 GLU A CA 1
ATOM 1781 C C . GLU A 1 232 ? 7.096 -43.236 33.353 1.00 33.62 232 GLU A C 1
ATOM 1783 O O . GLU A 1 232 ? 8.230 -43.504 32.948 1.00 33.62 232 GLU A O 1
ATOM 1788 N N . LYS A 1 233 ? 6.608 -43.813 34.462 1.00 33.09 233 LYS A N 1
ATOM 1789 C CA . LYS A 1 233 ? 7.207 -44.978 35.136 1.00 33.09 233 LYS A CA 1
ATOM 1790 C C . LYS A 1 233 ? 6.322 -46.213 34.942 1.00 33.09 233 LYS A C 1
ATOM 1792 O O . LYS A 1 233 ? 5.128 -46.190 35.215 1.00 33.09 233 LYS A O 1
ATOM 1797 N N . MET A 1 234 ? 6.981 -47.276 34.480 1.00 31.89 234 MET A N 1
ATOM 1798 C CA . MET A 1 234 ? 6.501 -48.620 34.128 1.00 31.89 234 MET A CA 1
ATOM 1799 C C . MET A 1 234 ? 5.543 -49.305 35.129 1.00 31.89 234 MET A C 1
ATOM 1801 O O . MET A 1 234 ? 5.578 -49.014 36.326 1.00 31.89 234 MET A O 1
ATOM 1805 N N . PRO A 1 235 ? 4.743 -50.289 34.658 1.00 33.44 235 PRO A N 1
ATOM 1806 C CA . PRO A 1 235 ? 3.663 -50.900 35.425 1.00 33.44 235 PRO A CA 1
ATOM 1807 C C . PRO A 1 235 ? 4.161 -52.023 36.344 1.00 33.44 235 PRO A C 1
ATOM 1809 O O . PRO A 1 235 ? 5.039 -52.802 35.974 1.00 33.44 235 PRO A O 1
ATOM 1812 N N . VAL A 1 236 ? 3.534 -52.171 37.514 1.00 32.22 236 VAL A N 1
ATOM 1813 C CA . VAL A 1 236 ? 3.681 -53.366 38.358 1.00 32.22 236 VAL A CA 1
ATOM 1814 C C . VAL A 1 236 ? 2.308 -53.853 38.814 1.00 32.22 236 VAL A C 1
ATOM 1816 O O . VAL A 1 236 ? 1.564 -53.139 39.476 1.00 32.22 236 VAL A O 1
ATOM 1819 N N . THR A 1 237 ? 1.993 -55.100 38.485 1.00 30.23 237 THR A N 1
ATOM 1820 C CA . THR A 1 237 ? 1.059 -55.988 39.201 1.00 30.23 237 THR A CA 1
ATOM 1821 C C . THR A 1 237 ? 1.478 -57.434 38.901 1.00 30.23 237 THR A C 1
ATOM 1823 O O . THR A 1 237 ? 2.131 -57.657 37.881 1.00 30.23 237 THR A O 1
ATOM 1826 N N . PRO A 1 238 ? 1.036 -58.457 39.657 1.00 45.09 238 PRO A N 1
ATOM 1827 C CA . PRO A 1 238 ? 0.623 -58.519 41.070 1.00 45.09 238 PRO A CA 1
ATOM 1828 C C . PRO A 1 238 ? 1.279 -59.724 41.811 1.00 45.09 238 PRO A C 1
ATOM 1830 O O . PRO A 1 238 ? 1.898 -60.568 41.171 1.00 45.09 238 PRO A O 1
ATOM 1833 N N . ALA A 1 239 ? 1.096 -59.844 43.140 1.00 29.28 239 ALA A N 1
ATOM 1834 C CA . ALA A 1 239 ? 0.611 -61.059 43.844 1.00 29.28 239 ALA A CA 1
ATOM 1835 C C . ALA A 1 239 ? 1.129 -61.254 45.297 1.00 29.28 239 ALA A C 1
ATOM 1837 O O . ALA A 1 239 ? 2.274 -60.957 45.614 1.00 29.28 239 ALA A O 1
ATOM 1838 N N . GLN A 1 240 ? 0.251 -61.896 46.091 1.00 28.97 240 GLN A N 1
ATOM 1839 C CA . GLN A 1 240 ? 0.446 -62.707 47.316 1.00 28.97 240 GLN A CA 1
ATOM 1840 C C . GLN A 1 240 ? 0.214 -62.078 48.721 1.00 28.97 240 GLN A C 1
ATOM 1842 O O . GLN A 1 240 ? 1.027 -61.350 49.274 1.00 28.97 240 GLN A O 1
ATOM 1847 N N . HIS A 1 241 ? -0.947 -62.470 49.279 1.00 27.42 241 HIS A N 1
ATOM 1848 C CA . HIS A 1 241 ? -1.433 -62.563 50.680 1.00 27.42 241 HIS A CA 1
ATOM 1849 C C . HIS A 1 241 ? -0.465 -63.249 51.686 1.00 27.42 241 HIS A C 1
ATOM 1851 O O . HIS A 1 241 ? 0.506 -63.843 51.220 1.00 27.42 241 HIS A O 1
ATOM 1857 N N . PRO A 1 242 ? -0.804 -63.434 52.998 1.00 45.50 242 PRO A N 1
ATOM 1858 C CA . PRO A 1 242 ? -1.775 -62.782 53.922 1.00 45.50 242 PRO A CA 1
ATOM 1859 C C . PRO A 1 242 ? -1.152 -62.430 55.318 1.00 45.50 242 PRO A C 1
ATOM 1861 O O . PRO A 1 242 ? 0.047 -62.574 55.488 1.00 45.50 242 PRO A O 1
ATOM 1864 N N . TYR A 1 243 ? -1.942 -61.954 56.304 1.00 30.42 243 TYR A N 1
ATOM 1865 C CA . TYR A 1 243 ? -2.028 -62.396 57.732 1.00 30.42 243 TYR A CA 1
ATOM 1866 C C . TYR A 1 243 ? -2.531 -61.273 58.702 1.00 30.42 243 TYR A C 1
ATOM 1868 O O . TYR A 1 243 ? -1.855 -60.278 58.913 1.00 30.42 243 TYR A O 1
ATOM 1876 N N . TYR A 1 244 ? -3.737 -61.506 59.258 1.00 30.42 244 TYR A N 1
ATOM 1877 C CA . TYR A 1 244 ? -4.373 -61.189 60.571 1.00 30.42 244 TYR A CA 1
ATOM 1878 C C . TYR A 1 244 ? -4.207 -59.822 61.284 1.00 30.42 244 TYR A C 1
ATOM 1880 O O . TYR A 1 244 ? -3.101 -59.375 61.541 1.00 30.42 244 TYR A O 1
ATOM 1888 N N . VAL A 1 245 ? -5.309 -59.082 61.525 1.00 37.62 245 VAL A N 1
ATOM 1889 C CA . VAL A 1 245 ? -6.179 -58.989 62.743 1.00 37.62 245 VAL A CA 1
ATOM 1890 C C . VAL A 1 245 ? -5.460 -58.487 64.011 1.00 37.62 245 VAL A C 1
ATOM 1892 O O . VAL A 1 245 ? -4.559 -59.158 64.491 1.00 37.62 245 VAL A O 1
ATOM 1895 N N . VAL A 1 246 ? -5.929 -57.364 64.584 1.00 34.06 246 VAL A N 1
ATOM 1896 C CA . VAL A 1 246 ? -6.488 -57.208 65.956 1.00 34.06 246 VAL A CA 1
ATOM 1897 C C . VAL A 1 246 ? -6.707 -55.708 66.261 1.00 34.06 246 VAL A C 1
ATOM 1899 O O . VAL A 1 246 ? -5.802 -54.893 66.122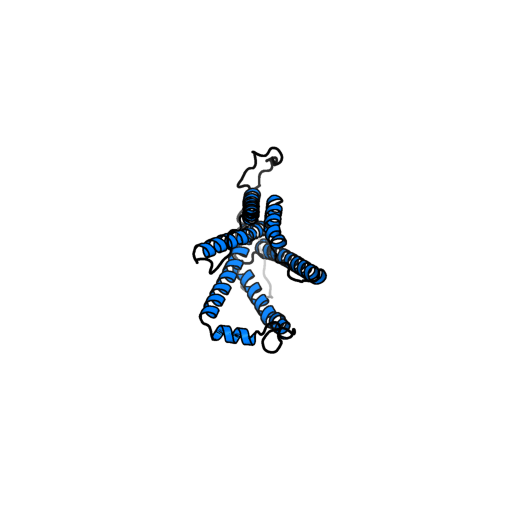 1.00 34.06 246 VAL A O 1
ATOM 1902 N N . ASN A 1 247 ? -7.938 -55.376 66.670 1.00 33.41 247 ASN A N 1
ATOM 1903 C CA . ASN A 1 247 ? -8.327 -54.136 67.353 1.00 33.41 247 ASN A CA 1
ATOM 1904 C C . ASN A 1 247 ? -7.728 -54.081 68.768 1.00 33.41 247 ASN A C 1
ATOM 1906 O O . ASN A 1 247 ? -7.762 -55.101 69.453 1.00 33.41 247 ASN A O 1
ATOM 1910 N N . ASN A 1 248 ? -7.323 -52.903 69.241 1.00 33.72 248 ASN A N 1
ATOM 1911 C CA . ASN A 1 248 ? -7.909 -52.226 70.413 1.00 33.72 248 ASN A CA 1
ATOM 1912 C C . ASN A 1 248 ? -7.020 -51.063 70.882 1.00 33.72 248 ASN A C 1
ATOM 1914 O O . ASN A 1 248 ? -5.801 -51.206 70.923 1.00 33.72 248 ASN A O 1
ATOM 1918 N N . ASP A 1 249 ? -7.726 -50.005 71.292 1.00 36.25 249 ASP A N 1
ATOM 1919 C CA . ASP A 1 249 ? -7.357 -48.880 72.169 1.00 36.25 249 ASP A CA 1
ATOM 1920 C C . ASP A 1 249 ? -6.329 -47.842 71.680 1.00 36.25 249 ASP A C 1
ATOM 1922 O O . ASP A 1 249 ? -5.116 -48.134 71.585 1.00 36.25 249 ASP A O 1
#

Organism: NCBI:txid34504

Radius of gyration: 29.75 Å; chains: 1; bounding box: 51×88×99 Å

Secondary structure (DSSP, 8-state):
-HHHHHHHHHHHHHHHHS-------HHHHHHHHHHHHHHHHHHHHHHHHHHHHHHHS---HHHHHHHHHHHHHHHIIIIIHHHHHHSB-SSGGGBSS-HHHHHHHHHH-HHHHHHHHHHHHHHHHHHHHHHHHHHHS-HHHHHHHHHHHHHHHHHHHHHHHHHTTTSSS----HHHHHHHHHHHHHHHHHHHHHTT-S--TT-TT--------------------------------------------

InterPro domains:
  IPR009262 Solute carrier family 35 member SLC35F1/F2/F6 [PF06027] (4-78)